Protein AF-0000000080692106 (afdb_homodimer)

Solvent-accessible surface area (backbone atoms only — not comparable to full-atom values): 15044 Å² total; per-residue (Å²): 116,50,54,37,35,4,36,9,9,28,53,45,50,51,36,52,74,68,71,48,54,59,68,66,39,14,71,96,45,55,39,69,55,46,53,40,31,36,66,42,76,48,60,50,29,49,50,55,48,34,53,41,16,49,46,71,72,35,50,43,51,30,47,49,22,33,6,50,8,10,34,67,67,32,25,25,48,59,43,48,50,49,17,49,51,50,29,47,74,70,68,42,28,83,37,63,47,53,60,41,35,63,69,56,62,67,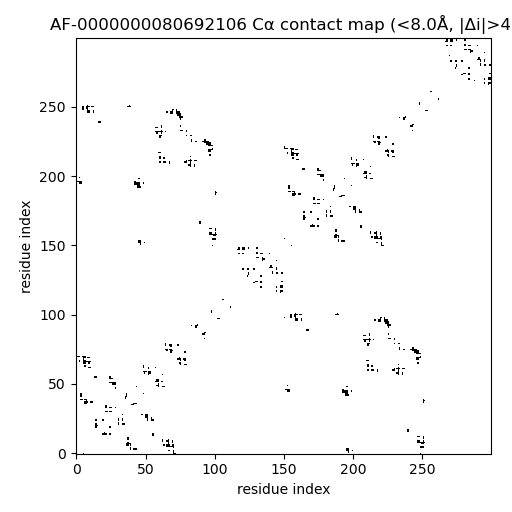51,53,67,65,53,38,50,45,47,50,49,32,52,52,48,46,53,43,43,72,73,66,50,51,64,68,53,49,15,63,74,72,69,45,59,52,69,62,43,57,72,42,64,114,115,50,55,37,35,3,35,9,10,29,52,47,52,50,36,52,75,69,69,47,53,60,68,65,39,14,71,95,44,54,39,70,54,45,54,39,31,36,67,43,76,49,60,49,30,50,50,56,48,34,52,44,16,48,47,71,72,36,50,43,49,30,49,48,23,33,7,49,8,10,35,66,68,32,26,26,47,61,42,50,50,49,16,50,50,50,31,47,73,70,68,43,27,84,38,62,46,52,60,39,36,64,70,56,62,67,51,53,68,64,52,40,50,45,49,49,48,31,52,51,47,47,53,44,43,72,74,67,51,51,64,68,54,50,15,63,74,72,70,45,58,52,68,60,45,58,72,41,63,116

Radius of gyration: 26.44 Å; Cα contacts (8 Å, |Δi|>4): 487; chains: 2; bounding box: 44×82×64 Å

pLDDT: mean 86.53, std 13.03, range [41.94, 98.62]

Secondary structure (DSSP, 8-state):
--HHHHHHHHHHHHHHHTT--HHHH-TTS-HHHHHHHHTTSSPPBHHHHHHHHHHTTS-HHHHHHHHHHHHHTS-HHHHHHHHHHHHHHTT-TTSPPPS-STTS----HHHHHHHHHHHHHHHHHHTT--HHHHHHHHT--HHHHHHT--/--HHHHHHHHHHHHHHHTT--HHHH-TTS-HHHHHHHHTTSSPPBHHHHHHHHHHTTS-HHHHHHHHHHHHHTS-HHHHHHHHHHHHHHTT-TTS---S-STTS----HHHHHHHHHHHHHHHHHHTT--HHHHHHHHT--HHHHHHT--

Nearest PDB structures (foldseek):
  6jq1-assembly1_A  TM=9.395E-01  e=2.604E-02  Deinococcus geothermalis DSM 11300
  2awi-assembly1_F  TM=5.698E-01  e=9.367E-02  Enterococcus faecalis
  2grm-assembly2_C-5  TM=4.615E-01  e=8.917E-02  Enterococcus faecalis
  2aw6-assembly1_A  TM=4.825E-01  e=1.198E-01  Enterococcus faecalis
  2axv-assembly1_D  TM=4.804E-01  e=1.086E-01  Enterococcus faecalis

InterPro domains:
  IPR001387 Cro/C1-type, helix-turn-helix domain [PF01381] (11-62)
  IPR001387 Cro/C1-type, helix-turn-helix domain [PS50943] (29-63)
  IPR001387 Cro/C1-type, helix-turn-helix domain [PS50943] (125-147)
  IPR001387 Cro/C1-type, helix-turn-helix domain [SM00530] (10-63)
  IPR001387 Cro/C1-type, helix-turn-helix domain [cd00093] (8-57)
  IPR010982 Lambda repressor-like, DNA-binding domain superfamily [G3DSA:1.10.260.40] (3-82)
  IPR010982 Lambda repressor-like, DNA-binding domain superfamily [SSF47413] (6-65)

Organism: NCBI:txid629263

Foldseek 3Di:
DDLLQLLLCLLVVLCVVLPHDLCQQCPVNDSVVNVCSNVSVDRDDLVVLQSSCVSSVHGSLQSSLSSVCSVVVHDSVVSVVVVCVVCVVVVCNPPDDDPDPCVVVPPPPVVVVLVVLLVQLVVVVVVPDDLVRSCVVVVHDSVSSVVSVD/DDLLQLLLCLLVVLCVVLPHDLCQQCPVNDSVVNVCSNVSVDHDDLVVLQSSCVSSVHGSLQSSLSSVCSVVVHDSVVSVVVVCVVCVVVVNNPPDDDPDPCVVVPPPPVVVVLVVLLVQLVVVVVVPDDLVRSCVVVVHDSVSSVVSVD

Structure (mmCIF, N/CA/C/O backbone):
data_AF-0000000080692106-model_v1
#
loop_
_entity.id
_entity.type
_entity.pdbx_description
1 polymer 'DNA-binding protein'
#
loop_
_atom_site.group_PDB
_atom_site.id
_atom_site.type_symbol
_atom_site.label_atom_id
_atom_site.label_alt_id
_atom_site.label_comp_id
_atom_site.label_asym_id
_atom_site.label_entity_id
_atom_site.label_seq_id
_atom_site.pdbx_PDB_ins_code
_atom_site.Cartn_x
_atom_site.Cartn_y
_atom_site.Cartn_z
_atom_site.occupancy
_atom_site.B_iso_or_equiv
_atom_site.auth_seq_id
_atom_site.auth_comp_id
_atom_site.auth_asym_id
_atom_site.auth_atom_id
_atom_site.pdbx_PDB_model_num
ATOM 1 N N . MET A 1 1 ? -12.703 1.979 10.234 1 66.94 1 MET A N 1
ATOM 2 C CA . MET A 1 1 ? -12.297 2.895 9.164 1 66.94 1 MET A CA 1
ATOM 3 C C . MET A 1 1 ? -11.758 2.127 7.969 1 66.94 1 MET A C 1
ATOM 5 O O . MET A 1 1 ? -11.398 0.952 8.086 1 66.94 1 MET A O 1
ATOM 9 N N . SER A 1 2 ? -11.844 2.859 6.797 1 75.5 2 SER A N 1
ATOM 10 C CA . SER A 1 2 ? -11.297 2.213 5.605 1 75.5 2 SER A CA 1
ATOM 11 C C . SER A 1 2 ? -9.805 2.477 5.461 1 75.5 2 SER A C 1
ATOM 13 O O . SER A 1 2 ? -9.273 3.4 6.082 1 75.5 2 SER A O 1
ATOM 15 N N . ILE A 1 3 ? -9.125 1.654 4.891 1 78.56 3 ILE A N 1
ATOM 16 C CA . ILE A 1 3 ? -7.695 1.838 4.688 1 78.56 3 ILE A CA 1
ATOM 17 C C . ILE A 1 3 ? -7.441 3.162 3.967 1 78.56 3 ILE A C 1
ATOM 19 O O . ILE A 1 3 ? -6.391 3.783 4.148 1 78.56 3 ILE A O 1
ATOM 23 N N . GLN A 1 4 ? -8.484 3.623 3.225 1 82.81 4 GLN A N 1
ATOM 24 C CA . GLN A 1 4 ? -8.383 4.918 2.561 1 82.81 4 GLN A CA 1
ATOM 25 C C . GLN A 1 4 ? -8.305 6.055 3.578 1 82.81 4 GLN A C 1
ATOM 27 O O . GLN A 1 4 ? -7.508 6.98 3.42 1 82.81 4 GLN A O 1
ATOM 32 N N . ASP A 1 5 ? -9.164 5.988 4.562 1 86.75 5 ASP A N 1
ATOM 33 C CA . ASP A 1 5 ? -9.133 6.98 5.633 1 86.75 5 ASP A CA 1
ATOM 34 C C . ASP A 1 5 ? -7.812 6.93 6.395 1 86.75 5 ASP A C 1
ATOM 36 O O . ASP A 1 5 ? -7.273 7.969 6.777 1 86.75 5 ASP A O 1
ATOM 40 N N . GLY A 1 6 ? -7.34 5.734 6.605 1 90.94 6 GLY A N 1
ATOM 41 C CA . GLY A 1 6 ? -6.059 5.57 7.277 1 90.94 6 GLY A CA 1
ATOM 42 C C . GLY A 1 6 ? -4.898 6.176 6.512 1 90.94 6 GLY A C 1
ATOM 43 O O . GLY A 1 6 ? -4.008 6.781 7.105 1 90.94 6 GLY A O 1
ATOM 44 N N . PHE A 1 7 ? -4.988 6.016 5.23 1 93.31 7 PHE A N 1
ATOM 45 C CA . PHE A 1 7 ? -3.934 6.594 4.406 1 93.31 7 PHE A CA 1
ATOM 46 C C . PHE A 1 7 ? -3.955 8.117 4.492 1 93.31 7 PHE A C 1
ATOM 48 O O . PHE A 1 7 ? -2.906 8.75 4.637 1 93.31 7 PHE A O 1
ATOM 55 N N . ALA A 1 8 ? -5.168 8.648 4.352 1 92.5 8 ALA A N 1
ATOM 56 C CA . ALA A 1 8 ? -5.32 10.094 4.43 1 92.5 8 ALA A CA 1
ATOM 57 C C . ALA A 1 8 ? -4.754 10.641 5.738 1 92.5 8 ALA A C 1
ATOM 59 O O . ALA A 1 8 ? -3.982 11.602 5.738 1 92.5 8 ALA A O 1
ATOM 60 N N . ALA A 1 9 ? -5.074 10.016 6.805 1 92.81 9 ALA A N 1
ATOM 61 C CA . ALA A 1 9 ? -4.637 10.43 8.133 1 92.81 9 ALA A CA 1
ATOM 62 C C . ALA A 1 9 ? -3.123 10.297 8.281 1 92.81 9 ALA A C 1
ATOM 64 O O . ALA A 1 9 ? -2.457 11.188 8.805 1 92.81 9 ALA A O 1
ATOM 65 N N . ALA A 1 10 ? -2.578 9.18 7.805 1 95.12 10 ALA A N 1
ATOM 66 C CA . ALA A 1 10 ? -1.144 8.922 7.898 1 95.12 10 ALA A CA 1
ATOM 67 C C . ALA A 1 10 ? -0.352 9.938 7.07 1 95.12 10 ALA A C 1
ATOM 69 O O . ALA A 1 10 ? 0.687 10.43 7.516 1 95.12 10 ALA A O 1
ATOM 70 N N . LEU A 1 11 ? -0.82 10.141 5.883 1 94.44 11 LEU A N 1
ATOM 71 C CA . LEU A 1 11 ? -0.161 11.102 5 1 94.44 11 LEU A CA 1
ATOM 72 C C . LEU A 1 11 ? -0.07 12.469 5.652 1 94.44 11 LEU A C 1
ATOM 74 O O . LEU A 1 11 ? 1.001 13.078 5.684 1 94.44 11 LEU A O 1
ATOM 78 N N . ARG A 1 12 ? -1.141 12.898 6.148 1 92.88 12 ARG A N 1
ATOM 79 C CA . ARG A 1 12 ? -1.175 14.195 6.82 1 92.88 12 ARG A CA 1
ATOM 80 C C . ARG A 1 12 ? -0.295 14.188 8.062 1 92.88 12 ARG A C 1
ATOM 82 O O . ARG A 1 12 ? 0.468 15.133 8.297 1 92.88 12 ARG A O 1
ATOM 89 N N . TRP A 1 13 ? -0.456 13.18 8.844 1 94.44 13 TRP A N 1
ATOM 90 C CA . TRP A 1 13 ? 0.288 13.023 10.094 1 94.44 13 TRP A CA 1
ATOM 91 C C . TRP A 1 13 ? 1.789 13.125 9.844 1 94.44 13 TRP A C 1
ATOM 93 O O . TRP A 1 13 ? 2.486 13.883 10.516 1 94.44 13 TRP A O 1
ATOM 103 N N . ILE A 1 14 ? 2.268 12.43 8.883 1 95.75 14 ILE A N 1
ATOM 104 C CA . ILE A 1 14 ? 3.695 12.383 8.594 1 95.75 14 ILE A CA 1
ATOM 105 C C . ILE A 1 14 ? 4.133 13.703 7.957 1 95.75 14 ILE A C 1
ATOM 107 O O . ILE A 1 14 ? 5.184 14.25 8.297 1 95.75 14 ILE A O 1
ATOM 111 N N . ARG A 1 15 ? 3.281 14.148 7.016 1 93.5 15 ARG A N 1
ATOM 112 C CA . ARG A 1 15 ? 3.605 15.414 6.375 1 93.5 15 ARG A CA 1
ATOM 113 C C . ARG A 1 15 ? 3.762 16.531 7.41 1 93.5 15 ARG A C 1
ATOM 115 O O . ARG A 1 15 ? 4.738 17.281 7.379 1 93.5 15 ARG A O 1
ATOM 122 N N . VAL A 1 16 ? 2.834 16.594 8.336 1 91.81 16 VAL A N 1
ATOM 123 C CA . VAL A 1 16 ? 2.828 17.625 9.359 1 91.81 16 VAL A CA 1
ATOM 124 C C . VAL A 1 16 ? 4.008 17.422 10.312 1 91.81 16 VAL A C 1
ATOM 126 O O . VAL A 1 16 ? 4.664 18.391 10.711 1 91.81 16 VAL A O 1
ATOM 129 N N . THR A 1 17 ? 4.273 16.203 10.727 1 93.31 17 THR A N 1
ATOM 130 C CA . THR A 1 17 ? 5.402 15.883 11.594 1 93.31 17 THR A CA 1
ATOM 131 C C . THR A 1 17 ? 6.715 16.359 10.977 1 93.31 17 THR A C 1
ATOM 133 O O . THR A 1 17 ? 7.605 16.828 11.695 1 93.31 17 THR A O 1
ATOM 136 N N . LYS A 1 18 ? 6.801 16.297 9.703 1 93.94 18 LYS A N 1
ATOM 137 C CA . LYS A 1 18 ? 8.016 16.703 9 1 93.94 18 LYS A CA 1
ATOM 138 C C . LYS A 1 18 ? 7.984 18.188 8.656 1 93.94 18 LYS A C 1
ATOM 140 O O . LYS A 1 18 ? 8.883 18.703 7.988 1 93.94 18 LYS A O 1
ATOM 145 N N . GLU A 1 19 ? 6.883 18.812 9.016 1 93.62 19 GLU A N 1
ATOM 146 C CA . GLU A 1 19 ? 6.707 20.25 8.812 1 93.62 19 GLU A CA 1
ATOM 147 C C . GLU A 1 19 ? 6.699 20.609 7.332 1 93.62 19 GLU A C 1
ATOM 149 O O . GLU A 1 19 ? 7.336 21.578 6.914 1 93.62 19 GLU A O 1
ATOM 154 N N . LEU A 1 20 ? 6.098 19.781 6.574 1 90.62 20 LEU A N 1
ATOM 155 C CA . LEU A 1 20 ? 5.961 20 5.141 1 90.62 20 LEU A CA 1
ATOM 156 C C . LEU A 1 20 ? 4.559 20.484 4.793 1 90.62 20 LEU A C 1
ATOM 158 O O . LEU A 1 20 ? 3.596 20.172 5.488 1 90.62 20 LEU A O 1
ATOM 162 N N . THR A 1 21 ? 4.496 21.266 3.695 1 87 21 THR A N 1
ATOM 163 C CA . THR A 1 21 ? 3.207 21.656 3.143 1 87 21 THR A CA 1
ATOM 164 C C . THR A 1 21 ? 2.732 20.656 2.1 1 87 21 THR A C 1
ATOM 166 O O . THR A 1 21 ? 3.479 19.75 1.72 1 87 21 THR A O 1
ATOM 169 N N . GLN A 1 22 ? 1.457 20.719 1.77 1 86.94 22 GLN A N 1
ATOM 170 C CA . GLN A 1 22 ? 0.935 19.859 0.719 1 86.94 22 GLN A CA 1
ATOM 171 C C . GLN A 1 22 ? 1.72 20.031 -0.579 1 86.94 22 GLN A C 1
ATOM 173 O O . GLN A 1 22 ? 1.937 19.062 -1.313 1 86.94 22 GLN A O 1
ATOM 178 N N . LYS A 1 23 ? 2.152 21.234 -0.865 1 85.06 23 LYS A N 1
ATOM 179 C CA . LYS A 1 23 ? 2.926 21.547 -2.062 1 85.06 23 LYS A CA 1
ATOM 180 C C . LYS A 1 23 ? 4.305 20.891 -2.016 1 85.06 23 LYS A C 1
ATOM 182 O O . LYS A 1 23 ? 4.84 20.484 -3.051 1 85.06 23 LYS A O 1
ATOM 187 N N . ASP A 1 24 ? 4.824 20.781 -0.829 1 87.5 24 ASP A N 1
ATOM 188 C CA . ASP A 1 24 ? 6.152 20.203 -0.653 1 87.5 24 ASP A CA 1
ATOM 189 C C . ASP A 1 24 ? 6.148 18.719 -0.961 1 87.5 24 ASP A C 1
ATOM 191 O O . ASP A 1 24 ? 7.191 18.141 -1.273 1 87.5 24 ASP A O 1
ATOM 195 N N . VAL A 1 25 ? 5.043 18.125 -0.812 1 87.5 25 VAL A N 1
ATOM 196 C CA . VAL A 1 25 ? 4.949 16.688 -0.978 1 87.5 25 VAL A CA 1
ATOM 197 C C . VAL A 1 25 ? 4.512 16.359 -2.402 1 87.5 25 VAL A C 1
ATOM 199 O O . VAL A 1 25 ? 4.609 15.203 -2.838 1 87.5 25 VAL A O 1
ATOM 202 N N . SER A 1 26 ? 4.105 17.188 -3.25 1 74.5 26 SER A N 1
ATOM 203 C CA . SER A 1 26 ? 3.479 17 -4.555 1 74.5 26 SER A CA 1
ATOM 204 C C . SER A 1 26 ? 4.5 16.578 -5.605 1 74.5 26 SER A C 1
ATOM 206 O O . SER A 1 26 ? 4.133 16.156 -6.707 1 74.5 26 SER A O 1
ATOM 208 N N . GLY A 1 27 ? 5.566 16.297 -5.207 1 68.62 27 GLY A N 1
ATOM 209 C CA . GLY A 1 27 ? 6.535 15.852 -6.203 1 68.62 27 GLY A CA 1
ATOM 210 C C . GLY A 1 27 ? 5.898 15.492 -7.531 1 68.62 27 GLY A C 1
ATOM 211 O O . GLY A 1 27 ? 5.312 16.344 -8.195 1 68.62 27 GLY A O 1
ATOM 212 N N . THR A 1 28 ? 5.684 14.219 -7.77 1 69.44 28 THR A N 1
ATOM 213 C CA . THR A 1 28 ? 5.105 13.695 -9 1 69.44 28 THR A CA 1
ATOM 214 C C . THR A 1 28 ? 3.582 13.75 -8.953 1 69.44 28 THR A C 1
ATOM 216 O O . THR A 1 28 ? 2.916 13.555 -9.969 1 69.44 28 THR A O 1
ATOM 219 N N . VAL A 1 29 ? 3.045 14.031 -7.832 1 77.5 29 VAL A N 1
ATOM 220 C CA . VAL A 1 29 ? 1.601 14.133 -7.652 1 77.5 29 VAL A CA 1
ATOM 221 C C . VAL A 1 29 ? 1.204 15.602 -7.5 1 77.5 29 VAL A C 1
ATOM 223 O O . VAL A 1 29 ? 1.898 16.375 -6.832 1 77.5 29 VAL A O 1
ATOM 226 N N . ALA A 1 30 ? 0.249 16 -8.258 1 78.94 30 ALA A N 1
ATOM 227 C CA . ALA A 1 30 ? -0.21 17.391 -8.156 1 78.94 30 ALA A CA 1
ATOM 228 C C . ALA A 1 30 ? -0.638 17.719 -6.734 1 78.94 30 ALA A C 1
ATOM 230 O O . ALA A 1 30 ? -1.221 16.891 -6.039 1 78.94 30 ALA A O 1
ATOM 231 N N . ALA A 1 31 ? -0.376 18.984 -6.336 1 78 31 ALA A N 1
ATOM 232 C CA . ALA A 1 31 ? -0.735 19.453 -5 1 78 31 ALA A CA 1
ATOM 233 C C . ALA A 1 31 ? -2.232 19.297 -4.75 1 78 31 ALA A C 1
ATOM 235 O O . ALA A 1 31 ? -2.654 18.969 -3.641 1 78 31 ALA A O 1
ATOM 236 N N . SER A 1 32 ? -2.969 19.547 -5.719 1 80.88 32 SER A N 1
ATOM 237 C CA . SER A 1 32 ? -4.418 19.406 -5.598 1 80.88 32 SER A CA 1
ATOM 238 C C . SER A 1 32 ? -4.812 17.969 -5.312 1 80.88 32 SER A C 1
ATOM 240 O O . SER A 1 32 ? -5.762 17.703 -4.566 1 80.88 32 SER A O 1
ATOM 242 N N . HIS A 1 33 ? -4.105 17.062 -5.84 1 86.12 33 HIS A N 1
ATOM 243 C CA . HIS A 1 33 ? -4.375 15.641 -5.598 1 86.12 33 HIS A CA 1
ATOM 244 C C . HIS A 1 33 ? -3.998 15.25 -4.176 1 86.12 33 HIS A C 1
ATOM 246 O O . HIS A 1 33 ? -4.691 14.445 -3.545 1 86.12 33 HIS A O 1
ATOM 252 N N . VAL A 1 34 ? -2.93 15.883 -3.666 1 89.12 34 VAL A N 1
ATOM 253 C CA . VAL A 1 34 ? -2.502 15.602 -2.301 1 89.12 34 VAL A CA 1
ATOM 254 C C . VAL A 1 34 ? -3.592 16.031 -1.319 1 89.12 34 VAL A C 1
ATOM 256 O O . VAL A 1 34 ? -3.924 15.289 -0.391 1 89.12 34 VAL A O 1
ATOM 259 N N . SER A 1 35 ? -4.121 17.188 -1.583 1 85.62 35 SER A N 1
ATOM 260 C CA . SER A 1 35 ? -5.203 17.688 -0.739 1 85.62 35 SER A CA 1
ATOM 261 C C . SER A 1 35 ? -6.402 16.734 -0.755 1 85.62 35 SER A C 1
ATOM 263 O O . SER A 1 35 ? -7 16.469 0.288 1 85.62 35 SER A O 1
ATOM 265 N N . GLN A 1 36 ? -6.762 16.219 -1.89 1 86.75 36 GLN A N 1
ATOM 266 C CA . GLN A 1 36 ? -7.879 15.289 -2.021 1 86.75 36 GLN A CA 1
ATOM 267 C C . GLN A 1 36 ? -7.59 13.977 -1.305 1 86.75 36 GLN A C 1
ATOM 269 O O . GLN A 1 36 ? -8.484 13.383 -0.694 1 86.75 36 GLN A O 1
ATOM 274 N N . LEU A 1 37 ? -6.387 13.578 -1.362 1 89.75 37 LEU A N 1
ATOM 275 C CA . LEU A 1 37 ? -5.973 12.344 -0.704 1 89.75 37 LEU A CA 1
ATOM 276 C C . LEU A 1 37 ? -6.031 12.492 0.812 1 89.75 37 LEU A C 1
ATOM 278 O O . LEU A 1 37 ? -6.539 11.609 1.508 1 89.75 37 LEU A O 1
ATOM 282 N N . GLU A 1 38 ? -5.57 13.641 1.264 1 90.06 38 GLU A N 1
ATOM 283 C CA . GLU A 1 38 ? -5.535 13.867 2.705 1 90.06 38 GLU A CA 1
ATOM 284 C C . GLU A 1 38 ? -6.941 14.047 3.27 1 90.06 38 GLU A C 1
ATOM 286 O O . GLU A 1 38 ? -7.152 13.914 4.477 1 90.06 38 GLU A O 1
ATOM 291 N N . ALA A 1 39 ? -7.895 14.336 2.355 1 84.31 39 ALA A N 1
ATOM 292 C CA . ALA A 1 39 ? -9.289 14.477 2.754 1 84.31 39 ALA A CA 1
ATOM 293 C C . ALA A 1 39 ? -10.023 13.141 2.68 1 84.31 39 ALA A C 1
ATOM 295 O O . ALA A 1 39 ? -11.195 13.039 3.062 1 84.31 39 ALA A O 1
ATOM 296 N N . GLY A 1 40 ? -9.367 12.164 2.219 1 83.81 40 GLY A N 1
ATOM 297 C CA . GLY A 1 40 ? -9.961 10.844 2.133 1 83.81 40 GLY A CA 1
ATOM 298 C C . GLY A 1 40 ? -10.977 10.719 1.015 1 83.81 40 GLY A C 1
ATOM 299 O O . GLY A 1 40 ? -11.828 9.828 1.038 1 83.81 40 GLY A O 1
ATOM 300 N N . LYS A 1 41 ? -10.961 11.516 0.032 1 80.06 41 LYS A N 1
ATOM 301 C CA . LYS A 1 41 ? -11.945 11.539 -1.05 1 80.06 41 LYS A CA 1
ATOM 302 C C . LYS A 1 41 ? -11.633 10.469 -2.092 1 80.06 41 LYS A C 1
ATOM 304 O O . LYS A 1 41 ? -12.539 9.969 -2.76 1 80.06 41 LYS A O 1
ATOM 309 N N . THR A 1 42 ? -10.398 10.109 -2.275 1 82.38 42 THR A N 1
ATOM 310 C CA . THR A 1 42 ? -9.969 9.094 -3.225 1 82.38 42 THR A CA 1
ATOM 311 C C . THR A 1 42 ? -8.922 8.172 -2.594 1 82.38 42 THR A C 1
ATOM 313 O O . THR A 1 42 ? -8.234 8.562 -1.649 1 82.38 42 THR A O 1
ATOM 316 N N . SER A 1 43 ? -8.969 6.969 -3.078 1 87.94 43 SER A N 1
ATOM 317 C CA . SER A 1 43 ? -7.914 6.051 -2.664 1 87.94 43 SER A CA 1
ATOM 318 C C . SER A 1 43 ? -6.754 6.066 -3.65 1 87.94 43 SER A C 1
ATOM 320 O O . SER A 1 43 ? -6.953 5.906 -4.855 1 87.94 43 SER A O 1
ATOM 322 N N . PRO A 1 44 ? -5.633 6.348 -3.086 1 91.88 44 PRO A N 1
ATOM 323 C CA . PRO A 1 44 ? -4.496 6.328 -4.004 1 91.88 44 PRO A CA 1
ATOM 324 C C . PRO A 1 44 ? -4.172 4.926 -4.516 1 91.88 44 PRO A C 1
ATOM 326 O O . PRO A 1 44 ? -4.488 3.936 -3.855 1 91.88 44 PRO A O 1
ATOM 329 N N . THR A 1 45 ? -3.617 4.926 -5.703 1 92.06 45 THR A N 1
ATOM 330 C CA . THR A 1 45 ? -3.021 3.676 -6.16 1 92.06 45 THR A CA 1
ATOM 331 C C . THR A 1 45 ? -1.745 3.367 -5.383 1 92.06 45 THR A C 1
ATOM 333 O O . THR A 1 45 ? -1.179 4.25 -4.734 1 92.06 45 THR A O 1
ATOM 336 N N . VAL A 1 46 ? -1.328 2.166 -5.465 1 91.81 46 VAL A N 1
ATOM 337 C CA . VAL A 1 46 ? -0.075 1.762 -4.832 1 91.81 46 VAL A CA 1
ATOM 338 C C . VAL A 1 46 ? 1.082 2.568 -5.418 1 91.81 46 VAL A C 1
ATOM 340 O O . VAL A 1 46 ? 2.02 2.926 -4.703 1 91.81 46 VAL A O 1
ATOM 343 N N . LYS A 1 47 ? 0.984 2.869 -6.66 1 89.88 47 LYS A N 1
ATOM 344 C CA . LYS A 1 47 ? 2.018 3.674 -7.305 1 89.88 47 LYS A CA 1
ATOM 345 C C . LYS A 1 47 ? 2.061 5.082 -6.723 1 89.88 47 LYS A C 1
ATOM 347 O O . LYS A 1 47 ? 3.131 5.578 -6.355 1 89.88 47 LYS A O 1
ATOM 352 N N . VAL A 1 48 ? 0.963 5.73 -6.629 1 90.56 48 VAL A N 1
ATOM 353 C CA . VAL A 1 48 ? 0.876 7.09 -6.105 1 90.56 48 VAL A CA 1
ATOM 354 C C . VAL A 1 48 ? 1.324 7.113 -4.645 1 90.56 48 VAL A C 1
ATOM 356 O O . VAL A 1 48 ? 2.051 8.016 -4.227 1 90.56 48 VAL A O 1
ATOM 359 N N . ALA A 1 49 ? 0.868 6.133 -3.906 1 92.19 49 ALA A N 1
ATOM 360 C CA . ALA A 1 49 ? 1.272 6.035 -2.506 1 92.19 49 ALA A CA 1
ATOM 361 C C . ALA A 1 49 ? 2.789 5.914 -2.381 1 92.19 49 ALA A C 1
ATOM 363 O O . ALA A 1 49 ? 3.395 6.52 -1.492 1 92.19 49 ALA A O 1
ATOM 364 N N . GLY A 1 50 ? 3.357 5.109 -3.275 1 90.75 50 GLY A N 1
ATOM 365 C CA . GLY A 1 50 ? 4.805 4.984 -3.293 1 90.75 50 GLY A CA 1
ATOM 366 C C . GLY A 1 50 ? 5.512 6.293 -3.602 1 90.75 50 GLY A C 1
ATOM 367 O O . GLY A 1 50 ? 6.492 6.645 -2.943 1 90.75 50 GLY A O 1
ATOM 368 N N . ASP A 1 51 ? 5.008 6.957 -4.551 1 90.19 51 ASP A N 1
ATOM 369 C CA . ASP A 1 51 ? 5.594 8.234 -4.934 1 90.19 51 ASP A CA 1
ATOM 370 C C . ASP A 1 51 ? 5.52 9.242 -3.783 1 90.19 51 ASP A C 1
ATOM 372 O O . ASP A 1 51 ? 6.469 9.992 -3.545 1 90.19 51 ASP A O 1
ATOM 376 N N . LEU A 1 52 ? 4.406 9.258 -3.16 1 92.69 52 LEU A N 1
ATOM 377 C CA . LEU A 1 52 ? 4.215 10.172 -2.043 1 92.69 52 LEU A CA 1
ATOM 378 C C . LEU A 1 52 ? 5.152 9.828 -0.89 1 92.69 52 LEU A C 1
ATOM 380 O O . LEU A 1 52 ? 5.676 10.727 -0.224 1 92.69 52 LEU A O 1
ATOM 384 N N . ALA A 1 53 ? 5.34 8.555 -0.631 1 94.06 53 ALA A N 1
ATOM 385 C CA . ALA A 1 53 ? 6.277 8.125 0.405 1 94.06 53 ALA A CA 1
ATOM 386 C C . ALA A 1 53 ? 7.684 8.648 0.119 1 94.06 53 ALA A C 1
ATOM 388 O O . ALA A 1 53 ? 8.344 9.195 1.008 1 94.06 53 ALA A O 1
ATOM 389 N N . LEU A 1 54 ? 8.055 8.508 -1.119 1 90.5 54 LEU A N 1
ATOM 390 C CA . LEU A 1 54 ? 9.383 8.961 -1.508 1 90.5 54 LEU A CA 1
ATOM 391 C C . LEU A 1 54 ? 9.508 10.469 -1.366 1 90.5 54 LEU A C 1
ATOM 393 O O . LEU A 1 54 ? 10.555 10.977 -0.947 1 90.5 54 LEU A O 1
ATOM 397 N N . ALA A 1 55 ? 8.445 11.125 -1.723 1 91.19 55 ALA A N 1
ATOM 398 C CA . ALA A 1 55 ? 8.43 12.578 -1.579 1 91.19 55 ALA A CA 1
ATOM 399 C C . ALA A 1 55 ? 8.586 12.984 -0.117 1 91.19 55 ALA A C 1
ATOM 401 O O . ALA A 1 55 ? 9.156 14.039 0.183 1 91.19 55 ALA A O 1
ATOM 402 N N . LEU A 1 56 ? 8.125 12.18 0.776 1 94.75 56 LEU A N 1
ATOM 403 C CA . LEU A 1 56 ? 8.211 12.43 2.211 1 94.75 56 LEU A CA 1
ATOM 404 C C . LEU A 1 56 ? 9.539 11.945 2.77 1 94.75 56 LEU A C 1
ATOM 406 O O . LEU A 1 56 ? 9.82 12.117 3.959 1 94.75 56 LEU A O 1
ATOM 410 N N . GLY A 1 57 ? 10.32 11.297 1.926 1 93.81 57 GLY A N 1
ATOM 411 C CA . GLY A 1 57 ? 11.602 10.766 2.367 1 93.81 57 GLY A CA 1
ATOM 412 C C . GLY A 1 57 ? 11.469 9.453 3.123 1 93.81 57 GLY A C 1
ATOM 413 O O . GLY A 1 57 ? 12.32 9.133 3.961 1 93.81 57 GLY A O 1
ATOM 414 N N . LEU A 1 58 ? 10.469 8.758 2.893 1 96.12 58 LEU A N 1
ATOM 415 C CA . LEU A 1 58 ? 10.203 7.473 3.527 1 96.12 58 LEU A CA 1
ATOM 416 C C . LEU A 1 58 ? 10.18 6.352 2.494 1 96.12 58 LEU A C 1
ATOM 418 O O . LEU A 1 58 ? 9.992 6.602 1.302 1 96.12 58 LEU A O 1
ATOM 422 N N . SER A 1 59 ? 10.461 5.137 3.004 1 95.44 59 SER A N 1
ATOM 423 C CA . SER A 1 59 ? 10.156 3.977 2.176 1 95.44 59 SER A CA 1
ATOM 424 C C . SER A 1 59 ? 8.648 3.801 2 1 95.44 59 SER A C 1
ATOM 426 O O . SER A 1 59 ? 7.871 4.16 2.887 1 95.44 59 SER A O 1
ATOM 428 N N . PRO A 1 60 ? 8.188 3.305 0.865 1 93.56 60 PRO A N 1
ATOM 429 C CA . PRO A 1 60 ? 6.754 3.051 0.673 1 93.56 60 PRO A CA 1
ATOM 430 C C . PRO A 1 60 ? 6.148 2.209 1.795 1 93.56 60 PRO A C 1
ATOM 432 O O . PRO A 1 60 ? 5.031 2.48 2.24 1 93.56 60 PRO A O 1
ATOM 435 N N . SER A 1 61 ? 6.895 1.254 2.289 1 96.19 61 SER A N 1
ATOM 436 C CA . SER A 1 61 ? 6.387 0.369 3.332 1 96.19 61 SER A CA 1
ATOM 437 C C . SER A 1 61 ? 6.172 1.122 4.641 1 96.19 61 SER A C 1
ATOM 439 O O . SER A 1 61 ? 5.27 0.792 5.414 1 96.19 61 SER A O 1
ATOM 441 N N . ALA A 1 62 ? 6.961 2.174 4.867 1 97.44 62 ALA A N 1
ATOM 442 C CA . ALA A 1 62 ? 6.793 2.967 6.082 1 97.44 62 ALA A CA 1
ATOM 443 C C . ALA A 1 62 ? 5.473 3.734 6.055 1 97.44 62 ALA A C 1
ATOM 445 O O . ALA A 1 62 ? 4.711 3.701 7.023 1 97.44 62 ALA A O 1
ATOM 446 N N . LEU A 1 63 ? 5.203 4.418 4.906 1 96.06 63 LEU A N 1
ATOM 447 C CA . LEU A 1 63 ? 3.965 5.184 4.797 1 96.06 63 LEU A CA 1
ATOM 448 C C . LEU A 1 63 ? 2.75 4.262 4.844 1 96.06 63 LEU A C 1
ATOM 450 O O . LEU A 1 63 ? 1.755 4.57 5.5 1 96.06 63 LEU A O 1
ATOM 454 N N . LEU A 1 64 ? 2.803 3.158 4.195 1 94.62 64 LEU A N 1
ATOM 455 C CA . LEU A 1 64 ? 1.68 2.23 4.137 1 94.62 64 LEU A CA 1
ATOM 456 C C . LEU A 1 64 ? 1.454 1.566 5.492 1 94.62 64 LEU A C 1
ATOM 458 O O . LEU A 1 64 ? 0.315 1.274 5.863 1 94.62 64 LEU A O 1
ATOM 462 N N . ALA A 1 65 ? 2.543 1.294 6.211 1 96.25 65 ALA A N 1
ATOM 463 C CA . ALA A 1 65 ? 2.402 0.771 7.566 1 96.25 65 ALA A CA 1
ATOM 464 C C . ALA A 1 65 ? 1.709 1.781 8.477 1 96.25 65 ALA A C 1
ATOM 466 O O . ALA A 1 65 ? 0.876 1.41 9.305 1 96.25 65 ALA A O 1
ATOM 467 N N . ALA A 1 66 ? 2.131 3.039 8.352 1 96.5 66 ALA A N 1
ATOM 468 C CA . ALA A 1 66 ? 1.473 4.094 9.117 1 96.5 66 ALA A CA 1
ATOM 469 C C . ALA A 1 66 ? -0.016 4.164 8.789 1 96.5 66 ALA A C 1
ATOM 471 O O . ALA A 1 66 ? -0.846 4.375 9.68 1 96.5 66 ALA A O 1
ATOM 472 N N . ALA A 1 67 ? -0.324 4.008 7.473 1 94.44 67 ALA A N 1
ATOM 473 C CA . ALA A 1 67 ? -1.718 4.023 7.039 1 94.44 67 ALA A CA 1
ATOM 474 C C . ALA A 1 67 ? -2.5 2.871 7.66 1 94.44 67 ALA A C 1
ATOM 476 O O . ALA A 1 67 ? -3.607 3.066 8.172 1 94.44 67 ALA A O 1
ATOM 477 N N . ALA A 1 68 ? -1.918 1.681 7.625 1 93.75 68 ALA A N 1
ATOM 478 C CA . ALA A 1 68 ? -2.562 0.511 8.219 1 93.75 68 ALA A CA 1
ATOM 479 C C . ALA A 1 68 ? -2.713 0.673 9.727 1 93.75 68 ALA A C 1
ATOM 481 O O . ALA A 1 68 ? -3.719 0.252 10.305 1 93.75 68 ALA A O 1
ATOM 482 N N . ALA A 1 69 ? -1.713 1.257 10.336 1 95.5 69 ALA A N 1
ATOM 483 C CA . ALA A 1 69 ? -1.748 1.493 11.773 1 95.5 69 ALA A CA 1
ATOM 484 C C . ALA A 1 69 ? -2.916 2.398 12.156 1 95.5 69 ALA A C 1
ATOM 486 O O . ALA A 1 69 ? -3.607 2.15 13.148 1 95.5 69 ALA A O 1
ATOM 487 N N . SER A 1 70 ? -3.041 3.428 11.344 1 93.25 70 SER A N 1
ATOM 488 C CA . SER A 1 70 ? -4.16 4.332 11.586 1 93.25 70 SER A CA 1
ATOM 489 C C . SER A 1 70 ? -5.496 3.613 11.445 1 93.25 70 SER A C 1
ATOM 491 O O . SER A 1 70 ? -6.391 3.787 12.273 1 93.25 70 SER A O 1
ATOM 493 N N . ASP A 1 71 ? -5.609 2.795 10.461 1 89.19 71 ASP A N 1
ATOM 494 C CA . ASP A 1 71 ? -6.836 2.053 10.195 1 89.19 71 ASP A CA 1
ATOM 495 C C . ASP A 1 71 ? -7.152 1.087 11.336 1 89.19 71 ASP A C 1
ATOM 497 O O . ASP A 1 71 ? -8.312 0.921 11.711 1 89.19 71 ASP A O 1
ATOM 501 N N . LEU A 1 72 ? -6.113 0.5 11.898 1 90.69 72 LEU A N 1
ATOM 502 C CA . LEU A 1 72 ? -6.285 -0.557 12.891 1 90.69 72 LEU A CA 1
ATOM 503 C C . LEU A 1 72 ? -6.258 0.015 14.305 1 90.69 72 LEU A C 1
ATOM 505 O O . LEU A 1 72 ? -6.551 -0.693 15.266 1 90.69 72 LEU A O 1
ATOM 509 N N . GLY A 1 73 ? -5.973 1.277 14.375 1 92.44 73 GLY A N 1
ATOM 510 C CA . GLY A 1 73 ? -5.805 1.832 15.703 1 92.44 73 GLY A CA 1
ATOM 511 C C . GLY A 1 73 ? -4.656 1.204 16.469 1 92.44 73 GLY A C 1
ATOM 512 O O . GLY A 1 73 ? -4.773 0.934 17.672 1 92.44 73 GLY A O 1
ATOM 513 N N . ALA A 1 74 ? -3.598 0.876 15.844 1 95.88 74 ALA A N 1
ATOM 514 C CA . ALA A 1 74 ? -2.404 0.244 16.406 1 95.88 74 ALA A CA 1
ATOM 515 C C . ALA A 1 74 ? -1.153 1.059 16.078 1 95.88 74 ALA A C 1
ATOM 517 O O . ALA A 1 74 ? -1.222 2.059 15.367 1 95.88 74 ALA A O 1
ATOM 518 N N . THR A 1 75 ? -0.045 0.668 16.703 1 97.94 75 THR A N 1
ATOM 519 C CA . THR A 1 75 ? 1.208 1.342 16.375 1 97.94 75 THR A CA 1
ATOM 520 C C . THR A 1 75 ? 1.798 0.796 15.086 1 97.94 75 THR A C 1
ATOM 522 O O . THR A 1 75 ? 1.582 -0.368 14.742 1 97.94 75 THR A O 1
ATOM 525 N N . PRO A 1 76 ? 2.533 1.707 14.391 1 98.38 76 PRO A N 1
ATOM 526 C CA . PRO A 1 76 ? 3.23 1.188 13.211 1 98.38 76 PRO A CA 1
ATOM 527 C C . PRO A 1 76 ? 4.141 0.007 13.539 1 98.38 76 PRO A C 1
ATOM 529 O O . PRO A 1 76 ? 4.266 -0.923 12.734 1 98.38 76 PRO A O 1
ATOM 532 N N . ARG A 1 77 ? 4.723 -0.021 14.703 1 98.62 77 ARG A N 1
ATOM 533 C CA . ARG A 1 77 ? 5.547 -1.158 15.109 1 98.62 77 ARG A CA 1
ATOM 534 C C . ARG A 1 77 ? 4.734 -2.449 15.102 1 98.62 77 ARG A C 1
ATOM 536 O O . ARG A 1 77 ? 5.18 -3.469 14.57 1 98.62 77 ARG A O 1
ATOM 543 N N . ALA A 1 78 ? 3.623 -2.412 15.75 1 98.44 78 ALA A N 1
ATOM 544 C CA . ALA A 1 78 ? 2.779 -3.6 15.828 1 98.44 78 ALA A CA 1
ATOM 545 C C . ALA A 1 78 ? 2.402 -4.102 14.43 1 98.44 78 ALA A C 1
ATOM 547 O O . ALA A 1 78 ? 2.406 -5.305 14.18 1 98.44 78 ALA A O 1
ATOM 548 N N . VAL A 1 79 ? 2.082 -3.189 13.562 1 97.88 79 VAL A N 1
ATOM 549 C CA . VAL A 1 79 ? 1.665 -3.52 12.203 1 97.88 79 VAL A CA 1
ATOM 550 C C . VAL A 1 79 ? 2.826 -4.156 11.445 1 97.88 79 VAL A C 1
ATOM 552 O O . VAL A 1 79 ? 2.645 -5.152 10.742 1 97.88 79 VAL A O 1
ATOM 555 N N . LEU A 1 80 ? 4.008 -3.621 11.539 1 98.62 80 LEU A N 1
ATOM 556 C CA . LEU A 1 80 ? 5.18 -4.129 10.836 1 98.62 80 LEU A CA 1
ATOM 557 C C . LEU A 1 80 ? 5.609 -5.477 11.398 1 98.62 80 LEU A C 1
ATOM 559 O O . LEU A 1 80 ? 6.043 -6.359 10.648 1 98.62 80 LEU A O 1
ATOM 563 N N . MET A 1 81 ? 5.469 -5.621 12.688 1 98.62 81 MET A N 1
ATOM 564 C CA . MET A 1 81 ? 5.789 -6.906 13.297 1 98.62 81 MET A CA 1
ATOM 565 C C . MET A 1 81 ? 4.812 -7.984 12.844 1 98.62 81 MET A C 1
ATOM 567 O O . MET A 1 81 ? 5.199 -9.133 12.641 1 98.62 81 MET A O 1
ATOM 571 N N . GLN A 1 82 ? 3.574 -7.629 12.727 1 98.06 82 GLN A N 1
ATOM 572 C CA . GLN A 1 82 ? 2.605 -8.586 12.203 1 98.06 82 GLN A CA 1
ATOM 573 C C . GLN A 1 82 ? 2.961 -9 10.781 1 98.06 82 GLN A C 1
ATOM 575 O O . GLN A 1 82 ? 2.814 -10.172 10.414 1 98.06 82 GLN A O 1
ATOM 580 N N . ALA A 1 83 ? 3.346 -8.016 9.969 1 98.38 83 ALA 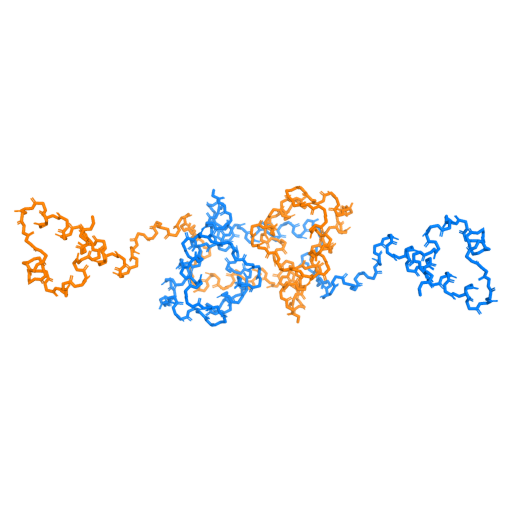A N 1
ATOM 581 C CA . ALA A 1 83 ? 3.76 -8.32 8.602 1 98.38 83 ALA A CA 1
ATOM 582 C C . ALA A 1 83 ? 4.941 -9.281 8.586 1 98.38 83 ALA A C 1
ATOM 584 O O . ALA A 1 83 ? 4.98 -10.219 7.785 1 98.38 83 ALA A O 1
ATOM 585 N N . ILE A 1 84 ? 5.902 -9.07 9.492 1 98.44 84 ILE A N 1
ATOM 586 C CA . ILE A 1 84 ? 7.062 -9.945 9.609 1 98.44 84 ILE A CA 1
ATOM 587 C C . ILE A 1 84 ? 6.605 -11.352 9.977 1 98.44 84 ILE A C 1
ATOM 589 O O . ILE A 1 84 ? 7.012 -12.336 9.352 1 98.44 84 ILE A O 1
ATOM 593 N N . ASP A 1 85 ? 5.707 -11.414 10.922 1 98.5 85 ASP A N 1
ATOM 594 C CA . ASP A 1 85 ? 5.191 -12.711 11.359 1 98.5 85 ASP A CA 1
ATOM 595 C C . ASP A 1 85 ? 4.469 -13.422 10.219 1 98.5 85 ASP A C 1
ATOM 597 O O . ASP A 1 85 ? 4.648 -14.625 10.023 1 98.5 85 ASP A O 1
ATOM 601 N N . ASP A 1 86 ? 3.648 -12.703 9.531 1 98.19 86 ASP A N 1
ATOM 602 C CA . ASP A 1 86 ? 2.895 -13.273 8.414 1 98.19 86 ASP A CA 1
ATOM 603 C C . ASP A 1 86 ? 3.828 -13.883 7.375 1 98.19 86 ASP A C 1
ATOM 605 O O . ASP A 1 86 ? 3.627 -15.023 6.949 1 98.19 86 ASP A O 1
ATOM 609 N N . LEU A 1 87 ? 4.84 -13.164 6.996 1 98.31 87 LEU A N 1
ATOM 610 C CA . LEU A 1 87 ? 5.719 -13.602 5.918 1 98.31 87 LEU A CA 1
ATOM 611 C C . LEU A 1 87 ? 6.668 -14.688 6.406 1 98.31 87 LEU A C 1
ATOM 613 O O . LEU A 1 87 ? 7.082 -15.555 5.625 1 98.31 87 LEU A O 1
ATOM 617 N N . GLU A 1 88 ? 7.008 -14.594 7.707 1 98.19 88 GLU A N 1
ATOM 618 C CA . GLU A 1 88 ? 7.789 -15.68 8.289 1 98.19 88 GLU A CA 1
ATOM 619 C C . GLU A 1 88 ? 7.02 -17 8.25 1 98.19 88 GLU A C 1
ATOM 621 O O . GLU A 1 88 ? 7.586 -18.047 7.926 1 98.19 88 GLU A O 1
ATOM 626 N N . ARG A 1 89 ? 5.797 -16.922 8.555 1 97.56 89 ARG A N 1
ATOM 627 C CA . ARG A 1 89 ? 4.949 -18.109 8.562 1 97.56 89 ARG A CA 1
ATOM 628 C C . ARG A 1 89 ? 4.863 -18.734 7.172 1 97.56 89 ARG A C 1
ATOM 630 O O . ARG A 1 89 ? 4.777 -19.953 7.039 1 97.56 89 ARG A O 1
ATOM 637 N N . LEU A 1 90 ? 4.934 -17.938 6.168 1 96.94 90 LEU A N 1
ATOM 638 C CA . LEU A 1 90 ? 4.855 -18.422 4.797 1 96.94 90 LEU A CA 1
ATOM 639 C C . LEU A 1 90 ? 6.23 -18.844 4.289 1 96.94 90 LEU A C 1
ATOM 641 O O . LEU A 1 90 ? 6.352 -19.375 3.184 1 96.94 90 LEU A O 1
ATOM 645 N N . GLY A 1 91 ? 7.266 -18.531 5.098 1 97.25 91 GLY A N 1
ATOM 646 C CA . GLY A 1 91 ? 8.625 -18.844 4.68 1 97.25 91 GLY A CA 1
ATOM 647 C C . GLY A 1 91 ? 9.148 -17.906 3.609 1 97.25 91 GLY A C 1
ATOM 648 O O . GLY A 1 91 ? 10.055 -18.266 2.852 1 97.25 91 GLY A O 1
ATOM 649 N N . LEU A 1 92 ? 8.609 -16.719 3.537 1 97.56 92 LEU A N 1
ATOM 650 C CA . LEU A 1 92 ? 8.922 -15.828 2.43 1 97.56 92 LEU A CA 1
ATOM 651 C C . LEU A 1 92 ? 9.719 -14.625 2.914 1 97.56 92 LEU A C 1
ATOM 653 O O . LEU A 1 92 ? 10.25 -13.852 2.105 1 97.56 92 LEU A O 1
ATOM 657 N N . ILE A 1 93 ? 9.945 -14.508 4.211 1 98.25 93 ILE A N 1
ATOM 658 C CA . ILE A 1 93 ? 10.43 -13.273 4.812 1 98.25 93 ILE A CA 1
ATOM 659 C C . ILE A 1 93 ? 11.875 -13.016 4.383 1 98.25 93 ILE A C 1
ATOM 661 O O . ILE A 1 93 ? 12.289 -11.859 4.262 1 98.25 93 ILE A O 1
ATOM 665 N N . ASP A 1 94 ? 12.625 -14.055 4.074 1 98.25 94 ASP A N 1
ATOM 666 C CA . ASP A 1 94 ? 14.039 -13.906 3.752 1 98.25 94 ASP A CA 1
ATOM 667 C C . ASP A 1 94 ? 14.312 -14.258 2.291 1 98.25 94 ASP A C 1
ATOM 669 O O . ASP A 1 94 ? 15.453 -14.508 1.91 1 98.25 94 ASP A O 1
ATOM 673 N N . MET A 1 95 ? 13.242 -14.312 1.514 1 97.06 95 MET A N 1
ATOM 674 C CA . MET A 1 95 ? 13.359 -14.594 0.087 1 97.06 95 MET A CA 1
ATOM 675 C C . MET A 1 95 ? 13.141 -13.336 -0.742 1 97.06 95 MET A C 1
ATOM 677 O O . MET A 1 95 ? 12.242 -12.539 -0.442 1 97.06 95 MET A O 1
ATOM 681 N N . VAL A 1 96 ? 13.984 -13.211 -1.74 1 95.12 96 VAL A N 1
ATOM 682 C CA . VAL A 1 96 ? 13.734 -12.125 -2.682 1 95.12 96 VAL A CA 1
ATOM 683 C C . VAL A 1 96 ? 12.625 -12.531 -3.656 1 95.12 96 VAL A C 1
ATOM 685 O O . VAL A 1 96 ? 12.758 -13.523 -4.375 1 95.12 96 VAL A O 1
ATOM 688 N N . PRO A 1 97 ? 11.477 -11.766 -3.586 1 94.12 97 PRO A N 1
ATOM 689 C CA . PRO A 1 97 ? 10.406 -12.117 -4.516 1 94.12 97 PRO A CA 1
ATOM 690 C C . PRO A 1 97 ? 10.812 -11.945 -5.98 1 94.12 97 PRO A C 1
ATOM 692 O O . PRO A 1 97 ? 11.742 -11.203 -6.281 1 94.12 97 PRO A O 1
ATOM 695 N N . PRO A 1 98 ? 10.125 -12.641 -6.801 1 89.69 98 PRO A N 1
ATOM 696 C CA . PRO A 1 98 ? 10.414 -12.477 -8.227 1 89.69 98 PRO A CA 1
ATOM 697 C C . PRO A 1 98 ? 10.109 -11.07 -8.734 1 89.69 98 PRO A C 1
ATOM 699 O O . PRO A 1 98 ? 9.195 -10.414 -8.234 1 89.69 98 PRO A O 1
ATOM 702 N N . ALA A 1 99 ? 10.891 -10.578 -9.703 1 78.69 99 ALA A N 1
ATOM 703 C CA . ALA A 1 99 ? 10.75 -9.227 -10.234 1 78.69 99 ALA A CA 1
ATOM 704 C C . ALA A 1 99 ? 9.555 -9.125 -11.18 1 78.69 99 ALA A C 1
ATOM 706 O O . ALA A 1 99 ? 9.031 -8.039 -11.422 1 78.69 99 ALA A O 1
ATOM 707 N N . SER A 1 100 ? 9.234 -10.062 -11.844 1 71.81 100 SER A N 1
ATOM 708 C CA . SER A 1 100 ? 8.117 -9.984 -12.781 1 71.81 100 SER A CA 1
ATOM 709 C C . SER A 1 100 ? 7.164 -11.156 -12.594 1 71.81 100 SER A C 1
ATOM 711 O O . SER A 1 100 ? 7.566 -12.234 -12.141 1 71.81 100 SER A O 1
ATOM 713 N N . ALA A 1 101 ? 5.855 -10.727 -12.562 1 60.69 101 ALA A N 1
ATOM 714 C CA . ALA A 1 101 ? 4.859 -11.789 -12.516 1 60.69 101 ALA A CA 1
ATOM 715 C C . ALA A 1 101 ? 5.141 -12.852 -13.578 1 60.69 101 ALA A C 1
ATOM 717 O O . ALA A 1 101 ? 4.785 -14.016 -13.406 1 60.69 101 ALA A O 1
ATOM 718 N N . GLN A 1 102 ? 5.574 -12.328 -14.734 1 56.06 102 GLN A N 1
ATOM 719 C CA . GLN A 1 102 ? 5.801 -13.219 -15.867 1 56.06 102 GLN A CA 1
ATOM 720 C C . GLN A 1 102 ? 6.879 -14.25 -15.555 1 56.06 102 GLN A C 1
ATOM 722 O O . GLN A 1 102 ? 7.004 -15.258 -16.25 1 56.06 102 GLN A O 1
ATOM 727 N N . SER A 1 103 ? 7.742 -13.766 -14.828 1 48.12 103 SER A N 1
ATOM 728 C CA . SER A 1 103 ? 8.82 -14.742 -14.68 1 48.12 103 SER A CA 1
ATOM 729 C C . SER A 1 103 ? 8.312 -16.047 -14.07 1 48.12 103 SER A C 1
ATOM 731 O O . SER A 1 103 ? 9.062 -17.016 -13.953 1 48.12 103 SER A O 1
ATOM 733 N N . THR A 1 104 ? 7.332 -15.867 -13.297 1 43.53 104 THR A N 1
ATOM 734 C CA . THR A 1 104 ? 6.762 -17.188 -13.023 1 43.53 104 THR A CA 1
ATOM 735 C C . THR A 1 104 ? 6.109 -17.75 -14.281 1 43.53 104 THR A C 1
ATOM 737 O O . THR A 1 104 ? 5.121 -17.219 -14.773 1 43.53 104 THR A O 1
ATOM 740 N N . ASP A 1 105 ? 6.883 -18.047 -15.188 1 41.97 105 ASP A N 1
ATOM 741 C CA . ASP A 1 105 ? 6.684 -18.594 -16.516 1 41.97 105 ASP A CA 1
ATOM 742 C C . ASP A 1 105 ? 5.367 -19.375 -16.609 1 41.97 105 ASP A C 1
ATOM 744 O O . ASP A 1 105 ? 5.152 -20.141 -17.547 1 41.97 105 ASP A O 1
ATOM 748 N N . SER A 1 106 ? 4.793 -19.766 -15.539 1 42.47 106 SER A N 1
ATOM 749 C CA . SER A 1 106 ? 3.811 -20.766 -15.922 1 42.47 106 SER A CA 1
ATOM 750 C C . SER A 1 106 ? 2.604 -20.141 -16.594 1 42.47 106 SER A C 1
ATOM 752 O O . SER A 1 106 ? 1.908 -19.312 -16 1 42.47 106 SER A O 1
ATOM 754 N N . PRO A 1 107 ? 2.695 -19.891 -17.891 1 42.53 107 PRO A N 1
ATOM 755 C CA . PRO A 1 107 ? 1.48 -19.406 -18.547 1 42.53 107 PRO A CA 1
ATOM 756 C C . PRO A 1 107 ? 0.204 -19.906 -17.875 1 42.53 107 PRO A C 1
ATOM 758 O O . PRO A 1 107 ? 0.206 -20.969 -17.25 1 42.53 107 PRO A O 1
ATOM 761 N N . HIS A 1 108 ? -0.626 -19.094 -17.484 1 47.47 108 HIS A N 1
ATOM 762 C CA . HIS A 1 108 ? -1.914 -19.625 -17.062 1 47.47 108 HIS A CA 1
ATOM 763 C C . HIS A 1 108 ? -2.229 -20.938 -17.781 1 47.47 108 HIS A C 1
ATOM 765 O O . HIS A 1 108 ? -1.963 -21.078 -18.969 1 47.47 108 HIS A O 1
ATOM 771 N N . PRO A 1 109 ? -2.568 -21.891 -17.078 1 50.31 109 PRO A N 1
ATOM 772 C CA . PRO A 1 109 ? -2.777 -23.172 -17.75 1 50.31 109 PRO A CA 1
ATOM 773 C C . PRO A 1 109 ? -3.605 -23.047 -19.031 1 50.31 109 PRO A C 1
ATOM 775 O O . PRO A 1 109 ? -3.289 -23.688 -20.047 1 50.31 109 PRO A O 1
ATOM 778 N N . THR A 1 110 ? -4.496 -22.172 -18.984 1 53.91 110 THR A N 1
ATOM 779 C CA . THR A 1 110 ? -5.328 -22.031 -20.172 1 53.91 110 THR A CA 1
ATOM 780 C C . THR A 1 110 ? -4.566 -21.328 -21.281 1 53.91 110 THR A C 1
ATOM 782 O O . THR A 1 110 ? -4.645 -21.719 -22.453 1 53.91 110 THR A O 1
ATOM 785 N N . SER A 1 111 ? -3.766 -20.375 -20.797 1 58.28 111 SER A N 1
ATOM 786 C CA . SER A 1 111 ? -3.016 -19.656 -21.828 1 58.28 111 SER A CA 1
ATOM 787 C C . SER A 1 111 ? -1.887 -20.516 -22.391 1 58.28 111 SER A C 1
ATOM 789 O O . SER A 1 111 ? -1.59 -20.469 -23.578 1 58.28 111 SER A O 1
ATOM 791 N N . ALA A 1 112 ? -1.277 -21.25 -21.516 1 56.75 112 ALA A N 1
ATOM 792 C CA . ALA A 1 112 ? -0.255 -22.188 -21.969 1 56.75 112 ALA A CA 1
ATOM 793 C C . ALA A 1 112 ? -0.847 -23.234 -22.906 1 56.75 112 ALA A C 1
ATOM 795 O O . ALA A 1 112 ? -0.245 -23.562 -23.938 1 56.75 112 ALA A O 1
ATOM 796 N N . ARG A 1 113 ? -1.951 -23.781 -22.484 1 65.69 113 ARG A N 1
ATOM 797 C CA . ARG A 1 113 ? -2.637 -24.734 -23.359 1 65.69 113 ARG A CA 1
ATOM 798 C C . ARG A 1 113 ? -3.025 -24.078 -24.672 1 65.69 113 ARG A C 1
ATOM 800 O O . ARG A 1 113 ? -2.863 -24.688 -25.734 1 65.69 113 ARG A O 1
ATOM 807 N N . ALA A 1 114 ? -3.465 -22.766 -24.469 1 71.81 114 ALA A N 1
ATOM 808 C CA . ALA A 1 114 ? -3.861 -22.047 -25.672 1 71.81 114 ALA A CA 1
ATOM 809 C C . ALA A 1 114 ? -2.652 -21.75 -26.562 1 71.81 114 ALA A C 1
ATOM 811 O O . ALA A 1 114 ? -2.725 -21.859 -27.781 1 71.81 114 ALA A O 1
ATOM 812 N N . ALA A 1 115 ? -1.596 -21.391 -25.938 1 73.38 115 ALA A N 1
ATOM 813 C CA . ALA A 1 115 ? -0.38 -21.109 -26.703 1 73.38 115 ALA A CA 1
ATOM 814 C C . ALA A 1 115 ? 0.13 -22.375 -27.391 1 73.38 115 ALA A C 1
ATOM 816 O O . ALA A 1 115 ? 0.57 -22.344 -28.531 1 73.38 115 ALA A O 1
ATOM 817 N N . LEU A 1 116 ? 0.11 -23.453 -26.609 1 73.88 116 LEU A N 1
ATOM 818 C CA . LEU A 1 1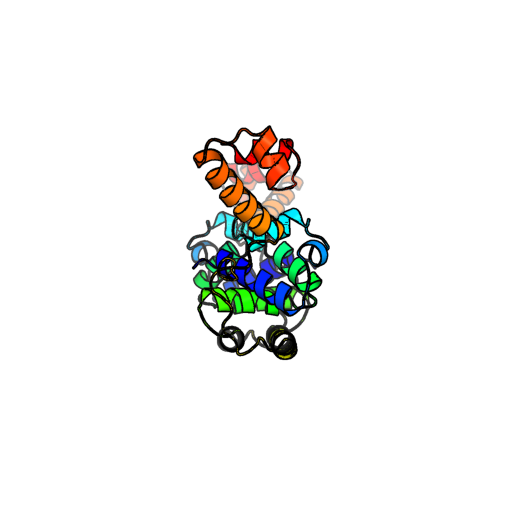16 ? 0.5 -24.734 -27.188 1 73.88 116 LEU A CA 1
ATOM 819 C C . LEU A 1 116 ? -0.421 -25.109 -28.344 1 73.88 116 LEU A C 1
ATOM 821 O O . LEU A 1 116 ? 0.048 -25.516 -29.406 1 73.88 116 LEU A O 1
ATOM 825 N N . THR A 1 117 ? -1.719 -24.969 -28 1 80 117 THR A N 1
ATOM 826 C CA . THR A 1 117 ? -2.691 -25.281 -29.031 1 80 117 THR A CA 1
ATOM 827 C C . THR A 1 117 ? -2.486 -24.375 -30.25 1 80 117 THR A C 1
ATOM 829 O O . THR A 1 117 ? -2.551 -24.844 -31.391 1 80 117 THR A O 1
ATOM 832 N N . ARG A 1 118 ? -2.193 -23.141 -30.031 1 85.31 118 ARG A N 1
ATOM 833 C CA . ARG A 1 118 ? -1.943 -22.203 -31.125 1 85.31 118 ARG A CA 1
ATOM 834 C C . ARG A 1 118 ? -0.705 -22.609 -31.922 1 85.31 118 ARG A C 1
ATOM 836 O O . ARG A 1 118 ? -0.724 -22.625 -33.156 1 85.31 118 ARG A O 1
ATOM 843 N N . SER A 1 119 ? 0.3 -22.844 -31.156 1 84.56 119 SER A N 1
ATOM 844 C CA . SER A 1 119 ? 1.522 -23.281 -31.828 1 84.56 119 SER A CA 1
ATOM 845 C C . SER A 1 119 ? 1.284 -24.531 -32.656 1 84.56 119 SER A C 1
ATOM 847 O O . SER A 1 119 ? 1.758 -24.625 -33.812 1 84.56 119 SER A O 1
ATOM 849 N N . GLN A 1 120 ? 0.562 -25.484 -32.125 1 86.94 120 GLN A N 1
ATOM 850 C CA . GLN A 1 120 ? 0.273 -26.734 -32.812 1 86.94 120 GLN A CA 1
ATOM 851 C C . GLN A 1 120 ? -0.615 -26.5 -34.031 1 86.94 120 GLN A C 1
ATOM 853 O O . GLN A 1 120 ? -0.373 -27.062 -35.094 1 86.94 120 GLN A O 1
ATOM 858 N N . VAL A 1 121 ? -1.565 -25.594 -33.875 1 89.56 121 VAL A N 1
ATOM 859 C CA . VAL A 1 121 ? -2.475 -25.266 -34.969 1 89.56 121 VAL A CA 1
ATOM 860 C C . VAL A 1 121 ? -1.699 -24.594 -36.094 1 89.56 121 VAL A C 1
ATOM 862 O O . VAL A 1 121 ? -1.87 -24.953 -37.25 1 89.56 121 VAL A O 1
ATOM 865 N N . GLN A 1 122 ? -0.798 -23.734 -35.75 1 89.5 122 GLN A N 1
ATOM 866 C CA . GLN A 1 122 ? -0.032 -23.016 -36.75 1 89.5 122 GLN A CA 1
ATOM 867 C C . GLN A 1 122 ? 0.939 -23.938 -37.469 1 89.5 122 GLN A C 1
ATOM 869 O O . GLN A 1 122 ? 1.139 -23.812 -38.688 1 89.5 122 GLN A O 1
ATOM 874 N N . GLU A 1 123 ? 1.499 -24.844 -36.812 1 90.25 123 GLU A N 1
ATOM 875 C CA . GLU A 1 123 ? 2.418 -25.812 -37.406 1 90.25 123 GLU A CA 1
ATOM 876 C C . GLU A 1 123 ? 1.702 -26.719 -38.406 1 90.25 123 GLU A C 1
ATOM 878 O O . GLU A 1 123 ? 2.203 -26.953 -39.5 1 90.25 123 GLU A O 1
ATOM 883 N N . LEU A 1 124 ? 0.524 -27.156 -38.031 1 90.81 124 LEU A N 1
ATOM 884 C CA . LEU A 1 124 ? -0.252 -28.047 -38.875 1 90.81 124 LEU A CA 1
ATOM 885 C C . LEU A 1 124 ? -0.794 -27.297 -40.094 1 90.81 124 LEU A C 1
ATOM 887 O O . LEU A 1 124 ? -0.849 -27.844 -41.188 1 90.81 124 LEU A O 1
ATOM 891 N N . LYS A 1 125 ? -1.098 -26.031 -39.781 1 90.06 125 LYS A N 1
ATOM 892 C CA . LYS A 1 125 ? -1.492 -25.156 -40.875 1 90.06 125 LYS A CA 1
ATOM 893 C C . LYS A 1 125 ? -0.363 -25.016 -41.906 1 90.06 125 LYS A C 1
ATOM 895 O O . LYS A 1 125 ? -0.59 -25.109 -43.094 1 90.06 125 LYS A O 1
ATOM 900 N N . LYS A 1 126 ? 0.71 -24.828 -41.406 1 90 126 LYS A N 1
ATOM 901 C CA . LYS A 1 126 ? 1.879 -24.672 -42.281 1 90 126 LYS A CA 1
ATOM 902 C C . LYS A 1 126 ? 2.135 -25.953 -43.062 1 90 126 LYS A C 1
ATOM 904 O O . LYS A 1 126 ? 2.662 -25.891 -44.188 1 90 126 LYS A O 1
ATOM 909 N N . ARG A 1 127 ? 1.766 -27.094 -42.562 1 90.75 127 ARG A N 1
ATOM 910 C CA . ARG A 1 127 ? 1.95 -28.391 -43.219 1 90.75 127 ARG A CA 1
ATOM 911 C C . ARG A 1 127 ? 0.87 -28.609 -44.281 1 90.75 127 ARG A C 1
ATOM 913 O O . ARG A 1 127 ? 0.902 -29.609 -45 1 90.75 127 ARG A O 1
ATOM 920 N N . GLY A 1 128 ? -0.172 -27.625 -44.281 1 89.75 128 GLY A N 1
ATOM 921 C CA . GLY A 1 128 ? -1.146 -27.656 -45.375 1 89.75 128 GLY A CA 1
ATOM 922 C C . GLY A 1 128 ? -2.451 -28.312 -44.969 1 89.75 128 GLY A C 1
ATOM 923 O O . GLY A 1 128 ? -3.285 -28.625 -45.812 1 89.75 128 GLY A O 1
ATOM 924 N N . LEU A 1 129 ? -2.635 -28.609 -43.75 1 91.94 129 LEU A N 1
ATOM 925 C CA . LEU A 1 129 ? -3.865 -29.25 -43.312 1 91.94 129 LEU A CA 1
ATOM 926 C C . LEU A 1 129 ? -5.004 -28.25 -43.219 1 91.94 129 LEU A C 1
ATOM 928 O O . LEU A 1 129 ? -4.773 -27.047 -43 1 91.94 129 LEU A O 1
ATOM 932 N N . THR A 1 130 ? -6.242 -28.688 -43.469 1 91.75 130 THR A N 1
ATOM 933 C CA . THR A 1 130 ? -7.441 -27.859 -43.344 1 91.75 130 THR A CA 1
ATOM 934 C C . THR A 1 130 ? -7.855 -27.734 -41.875 1 91.75 130 THR A C 1
ATOM 936 O O . THR A 1 130 ? -7.367 -28.469 -41 1 91.75 130 THR A O 1
ATOM 939 N N . GLN A 1 131 ? -8.742 -26.75 -41.562 1 93.38 131 GLN A N 1
ATOM 940 C CA . GLN A 1 131 ? -9.234 -26.531 -40.188 1 93.38 131 GLN A CA 1
ATOM 941 C C . GLN A 1 131 ? -9.883 -27.812 -39.656 1 93.38 131 GLN A C 1
ATOM 943 O O . GLN A 1 131 ? -9.711 -28.125 -38.469 1 93.38 131 GLN A O 1
ATOM 948 N N . VAL A 1 132 ? -10.609 -28.562 -40.562 1 93.44 132 VAL A N 1
ATOM 949 C CA . VAL A 1 132 ? -11.305 -29.766 -40.125 1 93.44 132 VAL A CA 1
ATOM 950 C C . VAL A 1 132 ? -10.281 -30.844 -39.781 1 93.44 132 VAL A C 1
ATOM 952 O O . VAL A 1 132 ? -10.445 -31.562 -38.781 1 93.44 132 VAL A O 1
ATOM 955 N N . GLN A 1 133 ? -9.227 -30.953 -40.5 1 93.19 133 GLN A N 1
ATOM 956 C CA . GLN A 1 133 ? -8.18 -31.938 -40.281 1 93.19 133 GLN A CA 1
ATOM 957 C C . GLN A 1 133 ? -7.426 -31.641 -38.969 1 93.19 133 GLN A C 1
ATOM 959 O O . GLN A 1 133 ? -7.121 -32.531 -38.219 1 93.19 133 GLN A O 1
ATOM 964 N N . VAL A 1 134 ? -7.121 -30.359 -38.75 1 94 134 VAL A N 1
ATOM 965 C CA . VAL A 1 134 ? -6.406 -29.938 -37.562 1 94 134 VAL A CA 1
ATOM 966 C C . VAL A 1 134 ? -7.254 -30.203 -36.312 1 94 134 VAL A C 1
ATOM 968 O O . VAL A 1 134 ? -6.742 -30.688 -35.281 1 94 134 VAL A O 1
ATOM 971 N N . ALA A 1 135 ? -8.5 -30 -36.406 1 93.06 135 ALA A N 1
ATOM 972 C CA . ALA A 1 135 ? -9.422 -30.281 -35.281 1 93.06 135 ALA A CA 1
ATOM 973 C C . ALA A 1 135 ? -9.43 -31.766 -34.938 1 93.06 135 ALA A C 1
ATOM 975 O O . ALA A 1 135 ? -9.406 -32.125 -33.75 1 93.06 135 ALA A O 1
ATOM 976 N N . ARG A 1 136 ? -9.445 -32.531 -36 1 91.88 136 ARG A N 1
ATOM 977 C CA . ARG A 1 136 ? -9.453 -33.969 -35.812 1 91.88 136 ARG A CA 1
ATOM 978 C C . ARG A 1 136 ? -8.141 -34.438 -35.219 1 91.88 136 ARG A C 1
ATOM 980 O O . ARG A 1 136 ? -8.141 -35.25 -34.281 1 91.88 136 ARG A O 1
ATOM 987 N N . ASP A 1 137 ? -7.035 -33.938 -35.656 1 89.88 137 ASP A N 1
ATOM 988 C CA . ASP A 1 137 ? -5.707 -34.375 -35.25 1 89.88 137 ASP A CA 1
ATOM 989 C C . ASP A 1 137 ? -5.422 -33.969 -33.781 1 89.88 137 ASP A C 1
ATOM 991 O O . ASP A 1 137 ? -4.789 -34.719 -33.031 1 89.88 137 ASP A O 1
ATOM 995 N N . LEU A 1 138 ? -5.828 -32.781 -33.438 1 90.19 138 LEU A N 1
ATOM 996 C CA . LEU A 1 138 ? -5.512 -32.219 -32.125 1 90.19 138 LEU A CA 1
ATOM 997 C C . LEU A 1 138 ? -6.586 -32.594 -31.109 1 90.19 138 LEU A C 1
ATOM 999 O O . LEU A 1 138 ? -6.395 -32.406 -29.906 1 90.19 138 LEU A O 1
ATOM 1003 N N . GLY A 1 139 ? -7.73 -33.125 -31.641 1 89.5 139 GLY A N 1
ATOM 1004 C CA . GLY A 1 139 ? -8.828 -33.5 -30.766 1 89.5 139 GLY A CA 1
ATOM 1005 C C . GLY A 1 139 ? -9.531 -32.312 -30.156 1 89.5 139 GLY A C 1
ATOM 1006 O O . GLY A 1 139 ? -9.922 -32.344 -29 1 89.5 139 GLY A O 1
ATOM 1007 N N . VAL A 1 140 ? -9.523 -31.25 -30.766 1 89.31 140 VAL A N 1
ATOM 1008 C CA . VAL A 1 140 ? -10.188 -30.047 -30.281 1 89.31 140 VAL A CA 1
ATOM 1009 C C . VAL A 1 140 ? -11.289 -29.641 -31.25 1 89.31 140 VAL A C 1
ATOM 1011 O O . VAL A 1 140 ? -11.266 -30 -32.438 1 89.31 140 VAL A O 1
ATOM 1014 N N . PRO A 1 141 ? -12.344 -28.859 -30.797 1 87.06 141 PRO A N 1
ATOM 1015 C CA . PRO A 1 141 ? -13.422 -28.422 -31.688 1 87.06 141 PRO A CA 1
ATOM 1016 C C . PRO A 1 141 ? -12.938 -27.484 -32.781 1 87.06 141 PRO A C 1
ATOM 1018 O O . PRO A 1 141 ? -11.977 -26.734 -32.594 1 87.06 141 PRO A O 1
ATOM 1021 N N . ARG A 1 142 ? -13.578 -27.531 -33.875 1 89.06 142 ARG A N 1
ATOM 1022 C CA . ARG A 1 142 ? -13.273 -26.672 -35.031 1 89.06 142 ARG A CA 1
ATOM 1023 C C . ARG A 1 142 ? -13.297 -25.203 -34.625 1 89.06 142 ARG A C 1
ATOM 1025 O O . ARG A 1 142 ? -12.531 -24.391 -35.156 1 89.06 142 ARG A O 1
ATOM 1032 N N . SER A 1 143 ? -14.109 -24.859 -33.719 1 89.31 143 SER A N 1
ATOM 1033 C CA . SER A 1 143 ? -14.219 -23.469 -33.25 1 89.31 143 SER A CA 1
ATOM 1034 C C . SER A 1 143 ? -12.953 -23.016 -32.562 1 89.31 143 SER A C 1
ATOM 1036 O O . SER A 1 143 ? -12.531 -21.859 -32.688 1 89.31 143 SER A O 1
ATOM 1038 N N . THR A 1 144 ? -12.383 -23.859 -31.844 1 87.25 144 THR A N 1
ATOM 1039 C CA . THR A 1 144 ? -11.117 -23.578 -31.172 1 87.25 144 THR A CA 1
ATOM 1040 C C . THR A 1 144 ? -10 -23.375 -32.188 1 87.25 144 THR A C 1
ATOM 1042 O O . THR A 1 144 ? -9.172 -22.469 -32.062 1 87.25 144 THR A O 1
ATOM 1045 N N . VAL A 1 145 ? -9.992 -24.234 -33.219 1 89.69 145 VAL A N 1
ATOM 1046 C CA . VAL A 1 145 ? -9.008 -24.125 -34.312 1 89.69 145 VAL A CA 1
ATOM 1047 C C . VAL A 1 145 ? -9.188 -22.812 -35.062 1 89.69 145 VAL A C 1
ATOM 1049 O O . VAL A 1 145 ? -8.203 -22.125 -35.344 1 89.69 145 VAL A O 1
ATOM 1052 N N . GLN A 1 146 ? -10.375 -22.453 -35.281 1 88.38 146 GLN A N 1
ATOM 1053 C CA . GLN A 1 146 ? -10.695 -21.219 -36 1 88.38 146 GLN A CA 1
ATOM 1054 C C . GLN A 1 146 ? -10.141 -20 -35.25 1 88.38 146 GLN A C 1
ATOM 1056 O O . GLN A 1 146 ? -9.664 -19.062 -35.906 1 88.38 146 GLN A O 1
ATOM 1061 N N . ARG A 1 147 ? -10.133 -20.016 -33.938 1 85.12 147 ARG A N 1
ATOM 1062 C CA . ARG A 1 147 ? -9.656 -18.922 -33.125 1 85.12 147 ARG A CA 1
ATOM 1063 C C . ARG A 1 147 ? -8.164 -18.703 -33.312 1 85.12 147 ARG A C 1
ATOM 1065 O O . ARG A 1 147 ? -7.676 -17.562 -33.219 1 85.12 147 ARG A O 1
ATOM 1072 N N . HIS A 1 148 ? -7.508 -19.781 -33.594 1 85 148 HIS A N 1
ATOM 1073 C CA . HIS A 1 148 ? -6.051 -19.719 -33.656 1 85 148 HIS A CA 1
ATOM 1074 C C . HIS A 1 148 ? -5.574 -19.766 -35.125 1 85 148 HIS A C 1
ATOM 1076 O O . HIS A 1 148 ? -4.375 -19.891 -35.375 1 85 148 HIS A O 1
ATOM 1082 N N . TRP A 1 149 ? -6.535 -19.734 -36 1 84.31 149 TRP A N 1
ATOM 1083 C CA . TRP A 1 149 ? -6.234 -19.938 -37.406 1 84.31 149 TRP A CA 1
ATOM 1084 C C . TRP A 1 149 ? -5.684 -18.656 -38.031 1 84.31 149 TRP A C 1
ATOM 1086 O O . TRP A 1 149 ? -5.055 -18.703 -39.094 1 84.31 149 TRP A O 1
ATOM 1096 N N . ARG A 1 150 ? -5.746 -17.547 -37.281 1 73.69 150 ARG A N 1
ATOM 1097 C CA . ARG A 1 150 ? -5.285 -16.312 -37.938 1 73.69 150 ARG A CA 1
ATOM 1098 C C . ARG A 1 150 ? -3.768 -16.312 -38.062 1 73.69 150 ARG A C 1
ATOM 1100 O O . ARG A 1 150 ? -3.062 -16.969 -37.312 1 73.69 150 ARG A O 1
ATOM 1107 N N . MET B 1 1 ? 12.062 -1.404 -11.852 1 67.19 1 MET B N 1
ATOM 1108 C CA . MET B 1 1 ? 10.664 -1.791 -11.984 1 67.19 1 MET B CA 1
ATOM 1109 C C . MET B 1 1 ? 9.758 -0.841 -11.203 1 67.19 1 MET B C 1
ATOM 1111 O O . MET B 1 1 ? 10.227 -0.124 -10.32 1 67.19 1 MET B O 1
ATOM 1115 N N . SER B 1 2 ? 8.461 -0.821 -11.695 1 75.81 2 SER B N 1
ATOM 1116 C CA . SER B 1 2 ? 7.52 0.033 -10.984 1 75.81 2 SER B CA 1
ATOM 1117 C C . SER B 1 2 ? 6.891 -0.706 -9.805 1 75.81 2 SER B C 1
ATOM 1119 O O . SER B 1 2 ? 6.93 -1.937 -9.742 1 75.81 2 SER B O 1
ATOM 1121 N N . ILE B 1 3 ? 6.527 -0.064 -8.844 1 79 3 ILE B N 1
ATOM 1122 C CA . ILE B 1 3 ? 5.895 -0.683 -7.688 1 79 3 ILE B CA 1
ATOM 1123 C C . ILE B 1 3 ? 4.672 -1.484 -8.133 1 79 3 ILE B C 1
ATOM 1125 O O . ILE B 1 3 ? 4.305 -2.475 -7.5 1 79 3 ILE B O 1
ATOM 1129 N N . GLN B 1 4 ? 4.125 -1.076 -9.312 1 83.12 4 GLN B N 1
ATOM 1130 C CA . GLN B 1 4 ? 3.004 -1.82 -9.875 1 83.12 4 GLN B CA 1
ATOM 1131 C C . GLN B 1 4 ? 3.432 -3.225 -10.297 1 83.12 4 GLN B C 1
ATOM 1133 O O . GLN B 1 4 ? 2.715 -4.195 -10.047 1 83.12 4 GLN B O 1
ATOM 1138 N N . ASP B 1 5 ? 4.555 -3.299 -10.961 1 86.88 5 ASP B N 1
ATOM 1139 C CA . ASP B 1 5 ? 5.098 -4.594 -11.352 1 86.88 5 ASP B CA 1
ATOM 1140 C C . ASP B 1 5 ? 5.434 -5.445 -10.125 1 86.88 5 ASP B C 1
ATOM 1142 O O . ASP B 1 5 ? 5.211 -6.656 -10.125 1 86.88 5 ASP B O 1
ATOM 1146 N N . GLY B 1 6 ? 5.965 -4.797 -9.125 1 91.12 6 GLY B N 1
ATOM 1147 C CA . GLY B 1 6 ? 6.273 -5.496 -7.887 1 91.12 6 GLY B CA 1
ATOM 1148 C C . GLY B 1 6 ? 5.047 -6.07 -7.203 1 91.12 6 GLY B C 1
ATOM 1149 O O . GLY B 1 6 ? 5.09 -7.184 -6.672 1 91.12 6 GLY B O 1
ATOM 1150 N N . PHE B 1 7 ? 4.008 -5.305 -7.273 1 93.31 7 PHE B N 1
ATOM 1151 C CA . PHE B 1 7 ? 2.771 -5.789 -6.672 1 93.31 7 PHE B CA 1
ATOM 1152 C C . PHE B 1 7 ? 2.254 -7.016 -7.414 1 93.31 7 PHE B C 1
ATOM 1154 O O . PHE B 1 7 ? 1.854 -8 -6.789 1 93.31 7 PHE B O 1
ATOM 1161 N N . ALA B 1 8 ? 2.254 -6.883 -8.734 1 92.62 8 ALA B N 1
ATOM 1162 C CA . ALA B 1 8 ? 1.797 -8 -9.555 1 92.62 8 ALA B CA 1
ATOM 1163 C C . ALA B 1 8 ? 2.584 -9.273 -9.234 1 92.62 8 ALA B C 1
ATOM 1165 O O . ALA B 1 8 ? 1.997 -10.336 -9.016 1 92.62 8 ALA B O 1
ATOM 1166 N N . ALA B 1 9 ? 3.848 -9.164 -9.172 1 92.94 9 ALA B N 1
ATOM 1167 C CA . ALA B 1 9 ? 4.734 -10.297 -8.906 1 92.94 9 ALA B CA 1
ATOM 1168 C C . ALA B 1 9 ? 4.508 -10.852 -7.5 1 92.94 9 ALA B C 1
ATOM 1170 O O . ALA B 1 9 ? 4.438 -12.07 -7.312 1 92.94 9 ALA B O 1
ATOM 1171 N N . ALA B 1 10 ? 4.379 -9.969 -6.516 1 95.19 10 ALA B N 1
ATOM 1172 C CA . ALA B 1 10 ? 4.176 -10.375 -5.129 1 95.19 10 ALA B CA 1
ATOM 1173 C C . ALA B 1 10 ? 2.838 -11.094 -4.965 1 95.19 10 ALA B C 1
ATOM 1175 O O . ALA B 1 10 ? 2.754 -12.109 -4.262 1 95.19 10 ALA B O 1
ATOM 1176 N N . LEU B 1 11 ? 1.835 -10.508 -5.543 1 94.5 11 LEU B N 1
ATOM 1177 C CA . LEU B 1 11 ? 0.505 -11.102 -5.465 1 94.5 11 LEU B CA 1
ATOM 1178 C C . LEU B 1 11 ? 0.517 -12.531 -6 1 94.5 11 LEU B C 1
ATOM 1180 O O . LEU B 1 11 ? 0.014 -13.445 -5.348 1 94.5 11 LEU B O 1
ATOM 1184 N N . ARG B 1 12 ? 1.061 -12.672 -7.121 1 92.94 12 ARG B N 1
ATOM 1185 C CA . ARG B 1 12 ? 1.152 -14 -7.727 1 92.94 12 ARG B CA 1
ATOM 1186 C C . ARG B 1 12 ? 2.012 -14.93 -6.875 1 92.94 12 ARG B C 1
ATOM 1188 O O . ARG B 1 12 ? 1.639 -16.078 -6.633 1 92.94 12 ARG B O 1
ATOM 1195 N N . TRP B 1 13 ? 3.148 -14.438 -6.492 1 94.44 13 TRP B N 1
ATOM 1196 C C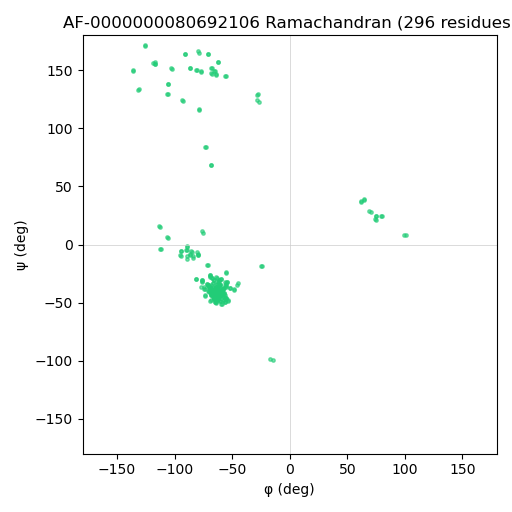A . TRP B 1 13 ? 4.105 -15.195 -5.688 1 94.44 13 TRP B CA 1
ATOM 1197 C C . TRP B 1 13 ? 3.443 -15.75 -4.43 1 94.44 13 TRP B C 1
ATOM 1199 O O . TRP B 1 13 ? 3.549 -16.938 -4.141 1 94.44 13 TRP B O 1
ATOM 1209 N N . ILE B 1 14 ? 2.736 -14.938 -3.742 1 95.81 14 ILE B N 1
ATOM 1210 C CA . ILE B 1 14 ? 2.113 -15.336 -2.484 1 95.81 14 ILE B CA 1
ATOM 1211 C C . ILE B 1 14 ? 0.919 -16.25 -2.764 1 95.81 14 ILE B C 1
ATOM 1213 O O . ILE B 1 14 ? 0.722 -17.25 -2.078 1 95.81 14 ILE B O 1
ATOM 1217 N N . ARG B 1 15 ? 0.144 -15.805 -3.768 1 93.56 15 ARG B N 1
ATOM 1218 C CA . ARG B 1 15 ? -1.006 -16.625 -4.121 1 93.56 15 ARG B CA 1
ATOM 1219 C C . ARG B 1 15 ? -0.576 -18.047 -4.449 1 93.56 15 ARG B C 1
ATOM 1221 O O . ARG B 1 15 ? -1.163 -19.016 -3.947 1 93.56 15 ARG B O 1
ATOM 1228 N N . VAL B 1 16 ? 0.458 -18.188 -5.246 1 91.75 16 VAL B N 1
ATOM 1229 C CA . VAL B 1 16 ? 0.956 -19.484 -5.684 1 91.75 16 VAL B CA 1
ATOM 1230 C C . VAL B 1 16 ? 1.554 -20.234 -4.492 1 91.75 16 VAL B C 1
ATOM 1232 O O . VAL B 1 16 ? 1.354 -21.438 -4.348 1 91.75 16 VAL B O 1
ATOM 1235 N N . THR B 1 17 ? 2.33 -19.578 -3.65 1 93.31 17 THR B N 1
ATOM 1236 C CA . THR B 1 17 ? 2.916 -20.172 -2.455 1 93.31 17 THR B CA 1
ATOM 1237 C C . THR B 1 17 ? 1.834 -20.781 -1.567 1 93.31 17 THR B C 1
ATOM 1239 O O . THR B 1 17 ? 2.039 -21.844 -0.964 1 93.31 17 THR B O 1
ATOM 1242 N N . LYS B 1 18 ? 0.708 -20.172 -1.529 1 93.94 18 LYS B N 1
ATOM 1243 C CA . LYS B 1 18 ? -0.395 -20.625 -0.693 1 93.94 18 LYS B CA 1
ATOM 1244 C C . LYS B 1 18 ? -1.271 -21.625 -1.442 1 93.94 18 LYS B C 1
ATOM 1246 O O . LYS B 1 18 ? -2.305 -22.062 -0.93 1 93.94 18 LYS B O 1
ATOM 1251 N N . GLU B 1 19 ? -0.912 -21.859 -2.693 1 93.56 19 GLU B N 1
ATOM 1252 C CA . GLU B 1 19 ? -1.604 -22.828 -3.541 1 93.56 19 GLU B CA 1
ATOM 1253 C C . GLU B 1 19 ? -3.045 -22.391 -3.801 1 93.56 19 GLU B C 1
ATOM 1255 O O . GLU B 1 19 ? -3.963 -23.219 -3.727 1 93.56 19 GLU B O 1
ATOM 1260 N N . LEU B 1 20 ? -3.227 -21.156 -3.99 1 90.56 20 LEU B N 1
ATOM 1261 C CA . LEU B 1 20 ? -4.539 -20.594 -4.293 1 90.56 20 LEU B CA 1
ATOM 1262 C C . LEU B 1 20 ? -4.66 -20.266 -5.777 1 90.56 20 LEU B C 1
ATOM 1264 O O . LEU B 1 20 ? -3.658 -19.969 -6.438 1 90.56 20 LEU B O 1
ATOM 1268 N N . THR B 1 21 ? -5.914 -20.328 -6.25 1 87.12 21 THR B N 1
ATOM 1269 C CA . THR B 1 21 ? -6.211 -19.875 -7.605 1 87.12 21 THR B CA 1
ATOM 1270 C C . THR B 1 21 ? -6.605 -18.391 -7.609 1 87.12 21 THR B C 1
ATOM 1272 O O . THR B 1 21 ? -6.781 -17.797 -6.547 1 87.12 21 THR B O 1
ATOM 1275 N N . GLN B 1 22 ? -6.57 -17.812 -8.789 1 87 22 GLN B N 1
ATOM 1276 C CA . GLN B 1 22 ? -7.012 -16.438 -8.898 1 87 22 GLN B CA 1
ATOM 1277 C C . GLN B 1 22 ? -8.438 -16.266 -8.367 1 87 22 GLN B C 1
ATOM 1279 O O . GLN B 1 22 ? -8.758 -15.234 -7.77 1 87 22 GLN B O 1
ATOM 1284 N N . LYS B 1 23 ? -9.289 -17.234 -8.578 1 85.12 23 LYS B N 1
ATOM 1285 C CA . LYS B 1 23 ? -10.672 -17.219 -8.117 1 85.12 23 LYS B CA 1
ATOM 1286 C C . LYS B 1 23 ? -10.742 -17.266 -6.59 1 85.12 23 LYS B C 1
ATOM 1288 O O . LYS B 1 23 ? -11.633 -16.656 -5.988 1 85.12 23 LYS B O 1
ATOM 1293 N N . ASP B 1 24 ? -9.789 -17.953 -6.012 1 87.5 24 ASP B N 1
ATOM 1294 C CA . ASP B 1 24 ? -9.766 -18.094 -4.559 1 87.5 24 ASP B CA 1
ATOM 1295 C C . ASP B 1 24 ? -9.445 -16.766 -3.879 1 87.5 24 ASP B C 1
ATOM 1297 O O . ASP B 1 24 ? -9.781 -16.562 -2.709 1 87.5 24 ASP B O 1
ATOM 1301 N N . VAL B 1 25 ? -8.781 -15.945 -4.566 1 87.5 25 VAL B N 1
ATOM 1302 C CA . VAL B 1 25 ? -8.328 -14.688 -3.977 1 87.5 25 VAL B CA 1
ATOM 1303 C C . VAL B 1 25 ? -9.328 -13.578 -4.297 1 87.5 25 VAL B C 1
ATOM 1305 O O . VAL B 1 25 ? -9.281 -12.5 -3.697 1 87.5 25 VAL B O 1
ATOM 1308 N N . SER B 1 26 ? -10.297 -13.695 -5.094 1 74.5 26 SER B N 1
ATOM 1309 C CA . SER B 1 26 ? -11.195 -12.688 -5.629 1 74.5 26 SER B CA 1
ATOM 1310 C C . SER B 1 26 ? -12.234 -12.266 -4.594 1 74.5 26 SER B C 1
ATOM 1312 O O . SER B 1 26 ? -12.945 -11.273 -4.785 1 74.5 26 SER B O 1
ATOM 1314 N N . GLY B 1 27 ? -12.055 -12.625 -3.492 1 68.19 27 GLY B N 1
ATOM 1315 C CA . GLY B 1 27 ? -13.023 -12.203 -2.494 1 68.19 27 GLY B CA 1
ATOM 1316 C C . GLY B 1 27 ? -13.883 -11.039 -2.953 1 68.19 27 GLY B C 1
ATOM 1317 O O . GLY B 1 27 ? -14.648 -11.172 -3.912 1 68.19 27 GLY B O 1
ATOM 1318 N N . THR B 1 28 ? -13.547 -9.844 -2.557 1 69.31 28 THR B N 1
ATOM 1319 C CA . THR B 1 28 ? -14.273 -8.625 -2.885 1 69.31 28 THR B CA 1
ATOM 1320 C C . THR B 1 28 ? -13.852 -8.086 -4.25 1 69.31 28 THR B C 1
ATOM 1322 O O . THR B 1 28 ? -14.492 -7.191 -4.801 1 69.31 28 THR B O 1
ATOM 1325 N N . VAL B 1 29 ? -12.812 -8.617 -4.785 1 77 29 VAL B N 1
ATOM 1326 C CA . VAL B 1 29 ? -12.312 -8.211 -6.094 1 77 29 VAL B CA 1
ATOM 1327 C C . VAL B 1 29 ? -12.641 -9.281 -7.129 1 77 29 VAL B C 1
ATOM 1329 O O . VAL B 1 29 ? -12.539 -10.477 -6.844 1 77 29 VAL B O 1
ATOM 1332 N N . ALA B 1 30 ? -13.211 -8.867 -8.195 1 78.19 30 ALA B N 1
ATOM 1333 C CA . ALA B 1 30 ? -13.539 -9.82 -9.25 1 78.19 30 ALA B CA 1
ATOM 1334 C C . ALA B 1 30 ? -12.297 -10.594 -9.695 1 78.19 30 ALA B C 1
ATOM 1336 O O . ALA B 1 30 ? -11.203 -10.031 -9.773 1 78.19 30 ALA B O 1
ATOM 1337 N N . ALA B 1 31 ? -12.508 -11.875 -10.039 1 77.69 31 ALA B N 1
ATOM 1338 C CA . ALA B 1 31 ? -11.422 -12.734 -10.5 1 77.69 31 ALA B CA 1
ATOM 1339 C C . ALA B 1 31 ? -10.734 -12.148 -11.727 1 77.69 31 ALA B C 1
ATOM 1341 O O . ALA B 1 31 ? -9.516 -12.234 -11.867 1 77.69 31 ALA B O 1
ATOM 1342 N N . SER B 1 32 ? -11.492 -11.594 -12.547 1 80.5 32 SER B N 1
ATOM 1343 C CA . SER B 1 32 ? -10.945 -10.977 -13.742 1 80.5 32 SER B CA 1
ATOM 1344 C C . SER B 1 32 ? -10.016 -9.812 -13.391 1 80.5 32 SER B C 1
ATOM 1346 O O . SER B 1 32 ? -9 -9.594 -14.062 1 80.5 32 SER B O 1
ATOM 1348 N N . HIS B 1 33 ? -10.305 -9.125 -12.375 1 86.12 33 HIS B N 1
ATOM 1349 C CA . HIS B 1 33 ? -9.469 -8.016 -11.93 1 86.12 33 HIS B CA 1
ATOM 1350 C C . HIS B 1 33 ? -8.164 -8.523 -11.328 1 86.12 33 HIS B C 1
ATOM 1352 O O . HIS B 1 33 ? -7.105 -7.914 -11.523 1 86.12 33 HIS B O 1
ATOM 1358 N N . VAL B 1 34 ? -8.25 -9.695 -10.672 1 89 34 VAL B N 1
ATOM 1359 C CA . VAL B 1 34 ? -7.051 -10.281 -10.086 1 89 34 VAL B CA 1
ATOM 1360 C C . VAL B 1 34 ? -6.062 -10.656 -11.188 1 89 34 VAL B C 1
ATOM 1362 O O . VAL B 1 34 ? -4.863 -10.375 -11.07 1 89 34 VAL B O 1
ATOM 1365 N N . SER B 1 35 ? -6.602 -11.227 -12.219 1 85.62 35 SER B N 1
ATOM 1366 C CA . SER B 1 35 ? -5.766 -11.594 -13.352 1 85.62 35 SER B CA 1
ATOM 1367 C C . SER B 1 35 ? -5.09 -10.367 -13.961 1 85.62 35 SER B C 1
ATOM 1369 O O . SER B 1 35 ? -3.902 -10.414 -14.297 1 85.62 35 SER B O 1
ATOM 1371 N N . GLN B 1 36 ? -5.785 -9.289 -14.094 1 86.75 36 GLN B N 1
ATOM 1372 C CA . GLN B 1 36 ? -5.238 -8.055 -14.648 1 86.75 36 GLN B CA 1
ATOM 1373 C C . GLN B 1 36 ? -4.172 -7.465 -13.734 1 86.75 36 GLN B C 1
ATOM 1375 O O . GLN B 1 36 ? -3.162 -6.934 -14.203 1 86.75 36 GLN B O 1
ATOM 1380 N N . LEU B 1 37 ? -4.387 -7.594 -12.492 1 89.81 37 LEU B N 1
ATOM 1381 C CA . LEU B 1 37 ? -3.438 -7.094 -11.508 1 89.81 37 LEU B CA 1
ATOM 1382 C C . LEU B 1 37 ? -2.145 -7.898 -11.539 1 89.81 37 LEU B C 1
ATOM 1384 O O . LEU B 1 37 ? -1.051 -7.332 -11.523 1 89.81 37 LEU B O 1
ATOM 1388 N N . GLU B 1 38 ? -2.314 -9.203 -11.664 1 90.19 38 GLU B N 1
ATOM 1389 C CA . GLU B 1 38 ? -1.14 -10.07 -11.656 1 90.19 38 GLU B CA 1
ATOM 1390 C C . GLU B 1 38 ? -0.336 -9.922 -12.945 1 90.19 38 GLU B C 1
ATOM 1392 O O . GLU B 1 38 ? 0.833 -10.312 -13 1 90.19 38 GLU B O 1
ATOM 1397 N N . ALA B 1 39 ? -1.003 -9.352 -13.961 1 84.62 39 ALA B N 1
ATOM 1398 C CA . ALA B 1 39 ? -0.333 -9.102 -15.234 1 84.62 39 ALA B CA 1
ATOM 1399 C C . ALA B 1 39 ? 0.325 -7.723 -15.25 1 84.62 39 ALA B C 1
ATOM 1401 O O . ALA B 1 39 ? 1.019 -7.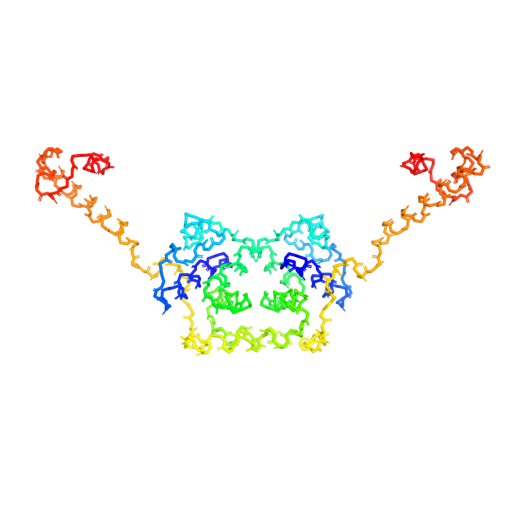367 -16.203 1 84.62 39 ALA B O 1
ATOM 1402 N N . GLY B 1 40 ? 0.112 -6.992 -14.227 1 84.06 40 GLY B N 1
ATOM 1403 C CA . GLY B 1 40 ? 0.719 -5.676 -14.133 1 84.06 40 GLY B CA 1
ATOM 1404 C C . GLY B 1 40 ? 0.061 -4.648 -15.031 1 84.06 40 GLY B C 1
ATOM 1405 O O . GLY B 1 40 ? 0.661 -3.617 -15.344 1 84.06 40 GLY B O 1
ATOM 1406 N N . LYS B 1 41 ? -1.122 -4.824 -15.453 1 80.31 41 LYS B N 1
ATOM 1407 C CA . LYS B 1 41 ? -1.817 -3.943 -16.391 1 80.31 41 LYS B CA 1
ATOM 1408 C C . LYS B 1 41 ? -2.4 -2.73 -15.664 1 80.31 41 LYS B C 1
ATOM 1410 O O . LYS B 1 41 ? -2.545 -1.66 -16.266 1 80.31 41 LYS B O 1
ATOM 1415 N N . THR B 1 42 ? -2.758 -2.838 -14.43 1 82.62 42 THR B N 1
ATOM 1416 C CA . THR B 1 42 ? -3.312 -1.761 -13.617 1 82.62 42 THR B CA 1
ATOM 1417 C C . THR B 1 42 ? -2.68 -1.749 -12.227 1 82.62 42 THR B C 1
ATOM 1419 O O . THR B 1 42 ? -2.18 -2.773 -11.758 1 82.62 42 THR B O 1
ATOM 1422 N N . SER B 1 43 ? -2.639 -0.56 -11.734 1 88.06 43 SER B N 1
ATOM 1423 C CA . SER B 1 43 ? -2.195 -0.449 -10.344 1 88.06 43 SER B CA 1
ATOM 1424 C C . SER B 1 43 ? -3.379 -0.457 -9.383 1 88.06 43 SER B C 1
ATOM 1426 O O . SER B 1 43 ? -4.328 0.312 -9.555 1 88.06 43 SER B O 1
ATOM 1428 N N . PRO B 1 44 ? -3.283 -1.382 -8.5 1 91.94 44 PRO B N 1
ATOM 1429 C CA . PRO B 1 44 ? -4.387 -1.384 -7.543 1 91.94 44 PRO B CA 1
ATOM 1430 C C . PRO B 1 44 ? -4.375 -0.163 -6.625 1 91.94 44 PRO B C 1
ATOM 1432 O O . PRO B 1 44 ? -3.318 0.432 -6.398 1 91.94 44 PRO B O 1
ATOM 1435 N N . THR B 1 45 ? -5.566 0.19 -6.199 1 92.06 45 THR B N 1
ATOM 1436 C CA . THR B 1 45 ? -5.637 1.16 -5.109 1 92.06 45 THR B CA 1
ATOM 1437 C C . THR B 1 45 ? -5.176 0.536 -3.797 1 92.06 45 THR B C 1
ATOM 1439 O O . THR B 1 45 ? -5.105 -0.689 -3.678 1 92.06 45 THR B O 1
ATOM 1442 N N . VAL B 1 46 ? -4.895 1.341 -2.867 1 91.75 46 VAL B N 1
ATOM 1443 C CA . VAL B 1 46 ? -4.523 0.871 -1.537 1 91.75 46 VAL B CA 1
ATOM 1444 C C . VAL B 1 46 ? -5.664 0.054 -0.938 1 91.75 46 VAL B C 1
ATOM 1446 O O . VAL B 1 46 ? -5.43 -0.934 -0.238 1 91.75 46 VAL B O 1
ATOM 1449 N N . LYS B 1 47 ? -6.848 0.445 -1.238 1 89.81 47 LYS B N 1
ATOM 1450 C CA . LYS B 1 47 ? -8.008 -0.294 -0.749 1 89.81 47 LYS B CA 1
ATOM 1451 C C . LYS B 1 47 ? -8.062 -1.697 -1.345 1 89.81 47 LYS B C 1
ATOM 1453 O O . LYS B 1 47 ? -8.219 -2.682 -0.619 1 89.81 47 LYS B O 1
ATOM 1458 N N . VAL B 1 48 ? -7.941 -1.814 -2.613 1 90.5 48 VAL B N 1
ATOM 1459 C CA . VAL B 1 48 ? -7.988 -3.1 -3.305 1 90.5 48 VAL B CA 1
ATOM 1460 C C . VAL B 1 48 ? -6.832 -3.982 -2.834 1 90.5 48 VAL B C 1
ATOM 1462 O O . VAL B 1 48 ? -7.016 -5.18 -2.6 1 90.5 48 VAL B O 1
ATOM 1465 N N . ALA B 1 49 ? -5.672 -3.385 -2.732 1 92.19 49 ALA B N 1
ATOM 1466 C CA . ALA B 1 49 ? -4.512 -4.129 -2.25 1 92.19 49 ALA B CA 1
ATOM 1467 C C . ALA B 1 49 ? -4.762 -4.691 -0.853 1 92.19 49 ALA B C 1
ATOM 1469 O O . ALA B 1 49 ? -4.379 -5.824 -0.555 1 92.19 49 ALA B O 1
ATOM 1470 N N . GLY B 1 50 ? -5.387 -3.85 -0.018 1 90.69 50 GLY B N 1
ATOM 1471 C CA . GLY B 1 50 ? -5.746 -4.316 1.312 1 90.69 50 GLY B CA 1
ATOM 1472 C C . GLY B 1 50 ? -6.719 -5.48 1.296 1 90.69 50 GLY B C 1
ATOM 1473 O O . GLY B 1 50 ? -6.539 -6.457 2.027 1 90.69 50 GLY B O 1
ATOM 1474 N N . ASP B 1 51 ? -7.676 -5.363 0.482 1 90.12 51 ASP B N 1
ATOM 1475 C CA . ASP B 1 51 ? -8.672 -6.426 0.369 1 90.12 51 ASP B CA 1
ATOM 1476 C C . ASP B 1 51 ? -8.031 -7.73 -0.104 1 90.12 51 ASP B C 1
ATOM 1478 O O . ASP B 1 51 ? -8.375 -8.812 0.385 1 90.12 51 ASP B O 1
ATOM 1482 N N . LEU B 1 52 ? -7.191 -7.59 -1.051 1 92.69 52 LEU B N 1
ATOM 1483 C CA . LEU B 1 52 ? -6.516 -8.766 -1.591 1 92.69 52 LEU B CA 1
ATOM 1484 C C . LEU B 1 52 ? -5.617 -9.406 -0.538 1 92.69 52 LEU B C 1
ATOM 1486 O O . LEU B 1 52 ? -5.523 -10.633 -0.462 1 92.69 52 LEU B O 1
ATOM 1490 N N . ALA B 1 53 ? -4.941 -8.602 0.241 1 94.06 53 ALA B N 1
ATOM 1491 C CA . ALA B 1 53 ? -4.117 -9.125 1.327 1 94.06 53 ALA B CA 1
ATOM 1492 C C . ALA B 1 53 ? -4.949 -9.953 2.299 1 94.06 53 ALA B C 1
ATOM 1494 O O . ALA B 1 53 ? -4.559 -11.062 2.674 1 94.06 53 ALA B O 1
ATOM 1495 N N . LEU B 1 54 ? -6.09 -9.406 2.619 1 90.56 54 LEU B N 1
ATOM 1496 C CA . LEU B 1 54 ? -6.969 -10.102 3.555 1 90.56 54 LEU B CA 1
ATOM 1497 C C . LEU B 1 54 ? -7.469 -11.406 2.955 1 90.56 54 LEU B C 1
ATOM 1499 O O . LEU B 1 54 ? -7.582 -12.414 3.658 1 90.56 54 LEU B O 1
ATOM 1503 N N . ALA B 1 55 ? -7.75 -11.328 1.683 1 91.19 55 ALA B N 1
ATOM 1504 C CA . ALA B 1 55 ? -8.188 -12.539 0.992 1 91.19 55 ALA B CA 1
ATOM 1505 C C . ALA B 1 55 ? -7.105 -13.617 1.022 1 91.19 55 ALA B C 1
ATOM 1507 O O . ALA B 1 55 ? -7.406 -14.812 1.036 1 91.19 55 ALA B O 1
ATOM 1508 N N . LEU B 1 56 ? -5.875 -13.219 1.05 1 94.81 56 LEU B N 1
ATOM 1509 C CA . LEU B 1 56 ? -4.734 -14.125 1.09 1 94.81 56 LEU B CA 1
ATOM 1510 C C . LEU B 1 56 ? -4.418 -14.539 2.523 1 94.81 56 LEU B C 1
ATOM 1512 O O . LEU B 1 56 ? -3.514 -15.344 2.758 1 94.81 56 LEU B O 1
ATOM 1516 N N . GLY B 1 57 ? -5.109 -13.93 3.471 1 93.88 57 GLY B N 1
ATOM 1517 C CA . GLY B 1 57 ? -4.859 -14.227 4.875 1 93.88 57 GLY B CA 1
ATOM 1518 C C . GLY B 1 57 ? -3.646 -13.5 5.426 1 93.88 57 GLY B C 1
ATOM 1519 O O . GLY B 1 57 ? -3.008 -13.969 6.367 1 93.88 57 GLY B O 1
ATOM 1520 N N . LEU B 1 58 ? -3.307 -12.445 4.863 1 96.19 58 LEU B N 1
ATOM 1521 C CA . LEU B 1 58 ? -2.172 -11.625 5.273 1 96.19 58 LEU B CA 1
ATOM 1522 C C . LEU B 1 58 ? -2.635 -10.242 5.723 1 96.19 58 LEU B C 1
ATOM 1524 O O . LEU B 1 58 ? -3.732 -9.805 5.367 1 96.19 58 LEU B O 1
ATOM 1528 N N . SER B 1 59 ? -1.788 -9.633 6.566 1 95.5 59 SER B N 1
ATOM 1529 C CA . SER B 1 59 ? -1.981 -8.203 6.801 1 95.5 59 SER B CA 1
ATOM 1530 C C . SER B 1 59 ? -1.659 -7.395 5.551 1 95.5 59 SER B C 1
ATOM 1532 O O . SER B 1 59 ? -0.809 -7.789 4.75 1 95.5 59 SER B O 1
ATOM 1534 N N . PRO B 1 60 ? -2.334 -6.281 5.309 1 93.56 60 PRO B N 1
ATOM 1535 C CA . PRO B 1 60 ? -2.014 -5.426 4.16 1 93.56 60 PRO B CA 1
ATOM 1536 C C . PRO B 1 60 ? -0.534 -5.059 4.094 1 93.56 60 PRO B C 1
ATOM 1538 O O . PRO B 1 60 ? 0.055 -5.043 3.012 1 93.56 60 PRO B O 1
ATOM 1541 N N . SER B 1 61 ? 0.082 -4.824 5.238 1 96.19 61 SER B N 1
ATOM 1542 C CA . SER B 1 61 ? 1.483 -4.422 5.273 1 96.19 61 SER B CA 1
ATOM 1543 C C . SER B 1 61 ? 2.396 -5.551 4.812 1 96.19 61 SER B C 1
ATOM 1545 O O . SER B 1 61 ? 3.449 -5.305 4.219 1 96.19 61 SER B O 1
ATOM 1547 N N . ALA B 1 62 ? 1.962 -6.797 5.012 1 97.44 62 ALA B N 1
ATOM 1548 C CA . ALA B 1 62 ? 2.764 -7.934 4.562 1 97.44 62 ALA B CA 1
ATOM 1549 C C . ALA B 1 62 ? 2.799 -8.008 3.041 1 97.44 62 ALA B C 1
ATOM 1551 O O . ALA B 1 62 ? 3.869 -8.148 2.443 1 97.44 62 ALA B O 1
ATOM 1552 N N . LEU B 1 63 ? 1.595 -7.902 2.414 1 96.12 63 LEU B N 1
ATOM 1553 C CA . LEU B 1 63 ? 1.532 -7.969 0.958 1 96.12 63 LEU B CA 1
ATOM 1554 C C . LEU B 1 63 ? 2.26 -6.785 0.327 1 96.12 63 LEU B C 1
ATOM 1556 O O . LEU B 1 63 ? 2.984 -6.953 -0.657 1 96.12 63 LEU B O 1
ATOM 1560 N N . LEU B 1 64 ? 2.102 -5.629 0.853 1 94.69 64 LEU B N 1
ATOM 1561 C CA . LEU B 1 64 ? 2.719 -4.43 0.301 1 94.69 64 LEU B CA 1
ATOM 1562 C C . LEU B 1 64 ? 4.23 -4.453 0.496 1 94.69 64 LEU B C 1
ATOM 1564 O O . LEU B 1 64 ? 4.98 -3.951 -0.345 1 94.69 64 LEU B O 1
ATOM 1568 N N . ALA B 1 65 ? 4.68 -5.012 1.625 1 96.31 65 ALA B N 1
ATOM 1569 C CA . ALA B 1 65 ? 6.117 -5.184 1.828 1 96.31 65 ALA B CA 1
ATOM 1570 C C . ALA B 1 65 ? 6.707 -6.137 0.793 1 96.31 65 ALA B C 1
ATOM 1572 O O . ALA B 1 65 ? 7.809 -5.906 0.285 1 96.31 65 ALA B O 1
ATOM 1573 N N . ALA B 1 66 ? 5.992 -7.23 0.562 1 96.56 66 ALA B N 1
ATOM 1574 C CA . ALA B 1 66 ? 6.434 -8.164 -0.47 1 96.56 66 ALA B CA 1
ATOM 1575 C C . ALA B 1 66 ? 6.516 -7.48 -1.831 1 96.56 66 ALA B C 1
ATOM 1577 O O . ALA B 1 66 ? 7.438 -7.738 -2.609 1 96.56 66 ALA B O 1
ATOM 1578 N N . ALA B 1 67 ? 5.508 -6.617 -2.104 1 94.5 67 ALA B N 1
ATOM 1579 C CA . ALA B 1 67 ? 5.492 -5.875 -3.361 1 94.5 67 ALA B CA 1
ATOM 1580 C C . ALA B 1 67 ? 6.703 -4.953 -3.469 1 94.5 67 ALA B C 1
ATOM 1582 O O . ALA B 1 67 ? 7.371 -4.914 -4.504 1 94.5 67 ALA B O 1
ATOM 1583 N N . ALA B 1 68 ? 6.984 -4.227 -2.389 1 93.81 68 ALA B N 1
ATOM 1584 C CA . ALA B 1 68 ? 8.133 -3.332 -2.363 1 93.81 68 ALA B CA 1
ATOM 1585 C C . ALA B 1 68 ? 9.438 -4.113 -2.486 1 93.81 68 ALA B C 1
ATOM 1587 O O . ALA B 1 68 ? 10.383 -3.658 -3.133 1 93.81 68 ALA B O 1
ATOM 1588 N N . ALA B 1 69 ? 9.477 -5.254 -1.854 1 95.62 69 ALA B N 1
ATOM 1589 C CA . ALA B 1 69 ? 10.656 -6.105 -1.914 1 95.62 69 ALA B CA 1
ATOM 1590 C C . ALA B 1 69 ? 10.953 -6.539 -3.348 1 95.62 69 ALA B C 1
ATOM 1592 O O . ALA B 1 69 ? 12.109 -6.535 -3.779 1 95.62 69 ALA B O 1
ATOM 1593 N N . SER B 1 70 ? 9.859 -6.91 -3.992 1 93.38 70 SER B N 1
ATOM 1594 C CA . SER B 1 70 ? 10.016 -7.297 -5.391 1 93.38 70 SER B CA 1
ATOM 1595 C C . SER B 1 70 ? 10.539 -6.137 -6.227 1 93.38 70 SER B C 1
ATOM 1597 O O . SER B 1 70 ? 11.445 -6.312 -7.051 1 93.38 70 SER B O 1
ATOM 1599 N N . ASP B 1 71 ? 10.031 -4.988 -5.992 1 89.44 71 ASP B N 1
ATOM 1600 C CA . ASP B 1 71 ? 10.422 -3.795 -6.734 1 89.44 71 ASP B CA 1
ATOM 1601 C C . ASP B 1 71 ? 11.891 -3.449 -6.488 1 89.44 71 ASP B C 1
ATOM 1603 O O . ASP B 1 71 ? 12.602 -3.043 -7.41 1 89.44 71 ASP B O 1
ATOM 1607 N N . LEU B 1 72 ? 12.336 -3.66 -5.273 1 90.81 72 LEU B N 1
ATOM 1608 C CA . LEU B 1 72 ? 13.672 -3.23 -4.867 1 90.81 72 LEU B CA 1
ATOM 1609 C C . LEU B 1 72 ? 14.68 -4.359 -5.035 1 90.81 72 LEU B C 1
ATOM 1611 O O . LEU B 1 72 ? 15.883 -4.145 -4.898 1 90.81 72 LEU B O 1
ATOM 1615 N N . GLY B 1 73 ? 14.164 -5.496 -5.379 1 92.56 73 GLY B N 1
ATOM 1616 C CA . GLY B 1 73 ? 15.07 -6.633 -5.414 1 92.56 73 GLY B CA 1
ATOM 1617 C C . GLY B 1 73 ? 15.68 -6.949 -4.062 1 92.56 73 GLY B C 1
ATOM 1618 O O . GLY B 1 73 ? 16.875 -7.254 -3.967 1 92.56 73 GLY B O 1
ATOM 1619 N N . ALA B 1 74 ? 14.977 -6.828 -3.008 1 95.94 74 ALA B N 1
ATOM 1620 C CA . ALA B 1 74 ? 15.383 -7.062 -1.626 1 95.94 74 ALA B CA 1
ATOM 1621 C C . ALA B 1 74 ? 14.445 -8.047 -0.933 1 95.94 74 ALA B C 1
ATOM 1623 O O . ALA B 1 74 ? 13.438 -8.461 -1.506 1 95.94 74 ALA B O 1
ATOM 1624 N N . THR B 1 75 ? 14.844 -8.453 0.262 1 97.94 75 THR B N 1
ATOM 1625 C CA . THR B 1 75 ? 13.961 -9.328 1.023 1 97.94 75 THR B CA 1
ATOM 1626 C C . THR B 1 75 ? 12.875 -8.516 1.725 1 97.94 75 THR B C 1
ATOM 1628 O O . THR B 1 75 ? 13.086 -7.352 2.068 1 97.94 75 THR B O 1
ATOM 1631 N N . PRO B 1 76 ? 11.703 -9.203 1.901 1 98.38 76 PRO B N 1
ATOM 1632 C CA . PRO B 1 76 ? 10.688 -8.508 2.691 1 98.38 76 PRO B CA 1
ATOM 1633 C C . PRO B 1 76 ? 11.188 -8.094 4.07 1 98.38 76 PRO B C 1
ATOM 1635 O O . PRO B 1 76 ? 10.812 -7.027 4.57 1 98.38 76 PRO B O 1
ATOM 1638 N N . ARG B 1 77 ? 12.07 -8.844 4.672 1 98.62 77 ARG B N 1
ATOM 1639 C CA . ARG B 1 77 ? 12.648 -8.461 5.953 1 98.62 77 ARG B CA 1
ATOM 1640 C C . ARG B 1 77 ? 13.367 -7.125 5.852 1 98.62 77 ARG B C 1
ATOM 1642 O O . ARG B 1 77 ? 13.188 -6.242 6.695 1 98.62 77 ARG B O 1
ATOM 1649 N N . ALA B 1 78 ? 14.227 -7.02 4.895 1 98.44 78 ALA B N 1
ATOM 1650 C CA . ALA B 1 78 ? 14.992 -5.785 4.719 1 98.44 78 ALA B CA 1
ATOM 1651 C C . ALA B 1 78 ? 14.062 -4.586 4.543 1 98.44 78 ALA B C 1
ATOM 1653 O O . ALA B 1 78 ? 14.312 -3.516 5.102 1 98.44 78 ALA B O 1
ATOM 1654 N N . VAL B 1 79 ? 13.023 -4.773 3.777 1 97.88 79 VAL B N 1
ATOM 1655 C CA . VAL B 1 79 ? 12.07 -3.703 3.486 1 97.88 79 VAL B CA 1
ATOM 1656 C C . VAL B 1 79 ? 11.344 -3.297 4.766 1 97.88 79 VAL B C 1
ATOM 1658 O O . VAL B 1 79 ? 11.164 -2.107 5.035 1 97.88 79 VAL B O 1
ATOM 1661 N N . LEU B 1 80 ? 10.898 -4.227 5.551 1 98.62 80 LEU B N 1
ATOM 1662 C CA . LEU B 1 80 ? 10.164 -3.953 6.777 1 98.62 80 LEU B CA 1
ATOM 1663 C C . LEU B 1 80 ? 11.07 -3.322 7.828 1 98.62 80 LEU B C 1
ATOM 1665 O O . LEU B 1 80 ? 10.641 -2.441 8.578 1 98.62 80 LEU B O 1
ATOM 1669 N N . MET B 1 81 ? 12.289 -3.762 7.855 1 98.62 81 MET B N 1
ATOM 1670 C CA . MET B 1 81 ? 13.25 -3.162 8.781 1 98.62 81 MET B CA 1
ATOM 1671 C C . MET B 1 81 ? 13.531 -1.713 8.398 1 98.62 81 MET B C 1
ATOM 1673 O O . MET B 1 81 ? 13.703 -0.862 9.273 1 98.62 81 MET B O 1
ATOM 1677 N N . GLN B 1 82 ? 13.633 -1.455 7.133 1 98.06 82 GLN B N 1
ATOM 1678 C CA . GLN B 1 82 ? 13.812 -0.072 6.699 1 98.06 82 GLN B CA 1
ATOM 1679 C C . GLN B 1 82 ? 12.625 0.791 7.125 1 98.06 82 GLN B C 1
ATOM 1681 O O . GLN B 1 82 ? 12.805 1.943 7.527 1 98.06 82 GLN B O 1
ATOM 1686 N N . ALA B 1 83 ? 11.414 0.237 6.953 1 98.38 83 ALA B N 1
ATOM 1687 C CA . ALA B 1 83 ? 10.219 0.961 7.379 1 98.38 83 ALA B CA 1
ATOM 1688 C C . ALA B 1 83 ? 10.266 1.264 8.875 1 98.38 83 ALA B C 1
ATOM 1690 O O . ALA B 1 83 ? 9.922 2.367 9.305 1 98.38 83 ALA B O 1
ATOM 1691 N N . ILE B 1 84 ? 10.719 0.29 9.664 1 98.44 84 ILE B N 1
ATOM 1692 C CA . ILE B 1 84 ? 10.852 0.473 11.102 1 98.44 84 ILE B CA 1
ATOM 1693 C C . ILE B 1 84 ? 11.859 1.588 11.391 1 98.44 84 ILE B C 1
ATOM 1695 O O . ILE B 1 84 ? 11.578 2.498 12.172 1 98.44 84 ILE B O 1
ATOM 1699 N N . ASP B 1 85 ? 12.953 1.54 10.688 1 98.5 85 ASP B N 1
ATOM 1700 C CA . ASP B 1 85 ? 13.984 2.557 10.867 1 98.5 85 ASP B CA 1
ATOM 1701 C C . ASP B 1 85 ? 13.461 3.943 10.508 1 98.5 85 ASP B C 1
ATOM 1703 O O . ASP B 1 85 ? 13.703 4.914 11.219 1 98.5 85 ASP B O 1
ATOM 1707 N N . ASP B 1 86 ? 12.789 4.023 9.414 1 98.19 86 ASP B N 1
ATOM 1708 C CA . ASP B 1 86 ? 12.242 5.293 8.953 1 98.19 86 ASP B CA 1
ATOM 1709 C C . ASP B 1 86 ? 11.312 5.902 10 1 98.19 86 ASP B C 1
ATOM 1711 O O . ASP B 1 86 ? 11.438 7.082 10.344 1 98.19 86 ASP B O 1
ATOM 1715 N N . LEU B 1 87 ? 10.422 5.117 10.523 1 98.31 87 LEU B N 1
ATOM 1716 C CA . LEU B 1 87 ? 9.406 5.625 11.438 1 98.31 87 LEU B CA 1
ATOM 1717 C C . LEU B 1 87 ? 10.008 5.883 12.82 1 98.31 87 LEU B C 1
ATOM 1719 O O . LEU B 1 87 ? 9.539 6.766 13.547 1 98.31 87 LEU B O 1
ATOM 1723 N N . GLU B 1 88 ? 11.016 5.074 13.148 1 98.19 88 GLU B N 1
ATOM 1724 C CA . GLU B 1 88 ? 11.75 5.344 14.383 1 98.19 88 GLU B CA 1
ATOM 1725 C C . GLU B 1 88 ? 12.438 6.703 14.328 1 98.19 88 GLU B C 1
ATOM 1727 O O . GLU B 1 88 ? 12.406 7.461 15.305 1 98.19 88 GLU B O 1
ATOM 1732 N N . ARG B 1 89 ? 13.008 6.973 13.234 1 97.5 89 ARG B N 1
ATOM 1733 C CA . ARG B 1 89 ? 13.711 8.234 13.055 1 97.5 89 ARG B CA 1
ATOM 1734 C C . ARG B 1 89 ? 12.758 9.422 13.195 1 97.5 89 ARG B C 1
ATOM 1736 O O . ARG B 1 89 ? 13.148 10.477 13.695 1 97.5 89 ARG B O 1
ATOM 1743 N N . LEU B 1 90 ? 11.555 9.242 12.828 1 96.94 90 LEU B N 1
ATOM 1744 C CA . LEU B 1 90 ? 10.555 10.312 12.914 1 96.94 90 LEU B CA 1
ATOM 1745 C C . LEU B 1 90 ? 9.906 10.336 14.289 1 96.94 90 LEU B C 1
ATOM 1747 O O . LEU B 1 90 ? 9.102 11.234 14.578 1 96.94 90 LEU B O 1
ATOM 1751 N N . GLY B 1 91 ? 10.211 9.32 15.086 1 97.25 91 GLY B N 1
ATOM 1752 C CA . GLY B 1 91 ? 9.594 9.227 16.406 1 97.25 91 GLY B CA 1
ATOM 1753 C C . GLY B 1 91 ? 8.148 8.789 16.359 1 97.25 91 GLY B C 1
ATOM 1754 O O . GLY B 1 91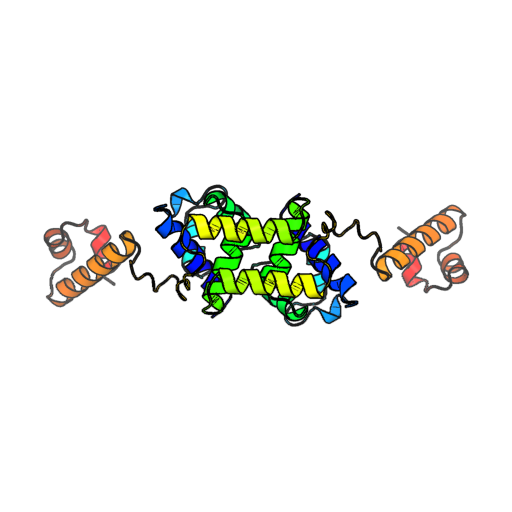 ? 7.375 9.07 17.281 1 97.25 91 GLY B O 1
ATOM 1755 N N . LEU B 1 92 ? 7.762 8.086 15.312 1 97.56 92 LEU B N 1
ATOM 1756 C CA . LEU B 1 92 ? 6.352 7.781 15.094 1 97.56 92 LEU B CA 1
ATOM 1757 C C . LEU B 1 92 ? 6.09 6.285 15.258 1 97.56 92 LEU B C 1
ATOM 1759 O O . LEU B 1 92 ? 4.934 5.859 15.312 1 97.56 92 LEU B O 1
ATOM 1763 N N . ILE B 1 93 ? 7.117 5.504 15.484 1 98.25 93 ILE B N 1
ATOM 1764 C CA . ILE B 1 93 ? 7.031 4.055 15.359 1 98.25 93 ILE B CA 1
ATOM 1765 C C . ILE B 1 93 ? 6.164 3.488 16.484 1 98.25 93 ILE B C 1
ATOM 1767 O O . ILE B 1 93 ? 5.488 2.473 16.312 1 98.25 93 ILE B O 1
ATOM 1771 N N . ASP B 1 94 ? 6.109 4.152 17.625 1 98.25 94 ASP B N 1
ATOM 1772 C CA . ASP B 1 94 ? 5.387 3.631 18.781 1 98.25 94 ASP B CA 1
ATOM 1773 C C . ASP B 1 94 ? 4.168 4.492 19.094 1 98.25 94 ASP B C 1
ATOM 1775 O O . ASP B 1 94 ? 3.625 4.422 20.203 1 98.25 94 ASP B O 1
ATOM 1779 N N . MET B 1 95 ? 3.793 5.328 18.141 1 97.06 95 MET B N 1
ATOM 1780 C CA . MET B 1 95 ? 2.617 6.176 18.297 1 97.06 95 MET B CA 1
ATOM 1781 C C . MET B 1 95 ? 1.455 5.664 17.453 1 97.06 95 MET B C 1
ATOM 1783 O O . MET B 1 95 ? 1.649 5.25 16.312 1 97.06 95 MET B O 1
ATOM 1787 N N . VAL B 1 96 ? 0.298 5.703 18.062 1 95.06 96 VAL B N 1
ATOM 1788 C CA . VAL B 1 96 ? -0.89 5.391 17.281 1 95.06 96 VAL B CA 1
ATOM 1789 C C . VAL B 1 96 ? -1.287 6.602 16.438 1 95.06 96 VAL B C 1
ATOM 1791 O O . VAL B 1 96 ? -1.557 7.68 16.984 1 95.06 96 VAL B O 1
ATOM 1794 N N . PRO B 1 97 ? -1.216 6.422 15.086 1 94 97 PRO B N 1
ATOM 1795 C CA . PRO B 1 97 ? -1.603 7.562 14.25 1 94 97 PRO B CA 1
ATOM 1796 C C . PRO B 1 97 ? -3.062 7.965 14.438 1 94 97 PRO B C 1
A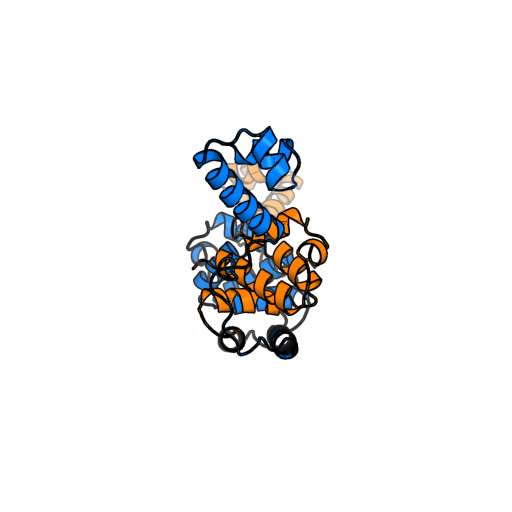TOM 1798 O O . PRO B 1 97 ? -3.877 7.152 14.891 1 94 97 PRO B O 1
ATOM 1801 N N . PRO B 1 98 ? -3.324 9.164 14.117 1 89.44 98 PRO B N 1
ATOM 1802 C CA . PRO B 1 98 ? -4.719 9.602 14.211 1 89.44 98 PRO B CA 1
ATOM 1803 C C . PRO B 1 98 ? -5.637 8.852 13.25 1 89.44 98 PRO B C 1
ATOM 1805 O O . PRO B 1 98 ? -5.207 8.453 12.164 1 89.44 98 PRO B O 1
ATOM 1808 N N . ALA B 1 99 ? -6.895 8.609 13.641 1 78.19 99 ALA B N 1
ATOM 1809 C CA . ALA B 1 99 ? -7.855 7.852 12.852 1 78.19 99 ALA B CA 1
ATOM 1810 C C . ALA B 1 99 ? -8.406 8.695 11.703 1 78.19 99 ALA B C 1
ATOM 1812 O O . ALA B 1 99 ? -8.906 8.148 10.711 1 78.19 99 ALA B O 1
ATOM 1813 N N . SER B 1 100 ? -8.516 9.875 11.828 1 71.62 100 SER B N 1
ATOM 1814 C CA . SER B 1 100 ? -9.07 10.703 10.758 1 71.62 100 SER B CA 1
ATOM 1815 C C . SER B 1 100 ? -8.188 11.914 10.484 1 71.62 100 SER B C 1
ATOM 1817 O O . SER B 1 100 ? -7.469 12.383 11.367 1 71.62 100 SER B O 1
ATOM 1819 N N . ALA B 1 101 ? -7.98 12.07 9.133 1 60.59 101 ALA B N 1
ATOM 1820 C CA . ALA B 1 101 ? -7.258 13.281 8.758 1 60.59 101 ALA B CA 1
ATOM 1821 C C . ALA B 1 101 ? -7.855 14.508 9.438 1 60.59 101 ALA B C 1
ATOM 1823 O O . ALA B 1 101 ? -7.152 15.492 9.688 1 60.59 101 ALA B O 1
ATOM 1824 N N . GLN B 1 102 ? -9.18 14.453 9.508 1 55.78 102 GLN B N 1
ATOM 1825 C CA . GLN B 1 102 ? -9.891 15.594 10.07 1 55.78 102 GLN B CA 1
ATOM 1826 C C . GLN B 1 102 ? -9.5 15.836 11.523 1 55.78 102 GLN B C 1
ATOM 1828 O O . GLN B 1 102 ? -9.742 16.906 12.07 1 55.78 102 GLN B O 1
ATOM 1833 N N . SER B 1 103 ? -9.289 14.766 12.102 1 48.44 103 SER B N 1
ATOM 1834 C CA . SER B 1 103 ? -9.062 15.031 13.523 1 48.44 103 SER B CA 1
ATOM 1835 C C . SER B 1 103 ? -7.867 15.953 13.734 1 48.44 103 SER B C 1
ATOM 1837 O O . SER B 1 103 ? -7.586 16.359 14.859 1 48.44 103 SER B O 1
ATOM 1839 N N . THR B 1 104 ? -6.988 15.852 12.852 1 43.34 104 THR B N 1
ATOM 1840 C CA . THR B 1 104 ? -6.082 16.984 12.984 1 43.34 104 THR B CA 1
ATOM 1841 C C . THR B 1 104 ? -6.785 18.281 12.609 1 43.34 104 THR B C 1
ATOM 1843 O O . THR B 1 104 ? -7.137 18.5 11.453 1 43.34 104 THR B O 1
ATOM 1846 N N . ASP B 1 105 ? -7.66 18.625 13.391 1 41.94 105 ASP B N 1
ATOM 1847 C CA . ASP B 1 105 ? -8.578 19.766 13.398 1 41.94 105 ASP B CA 1
ATOM 1848 C C . ASP B 1 105 ? -8.008 20.938 12.609 1 41.94 105 ASP B C 1
ATOM 1850 O O . ASP B 1 105 ? -8.477 22.062 12.734 1 41.94 105 ASP B O 1
ATOM 1854 N N . SER B 1 106 ? -6.754 21 12.352 1 42.22 106 SER B N 1
ATOM 1855 C CA . SER B 1 106 ? -6.457 22.375 11.953 1 42.22 106 SER B CA 1
ATOM 1856 C C . SER B 1 106 ? -6.996 22.672 10.555 1 42.22 106 SER B C 1
ATOM 1858 O O . SER B 1 106 ? -6.609 22.016 9.586 1 42.22 106 SER B O 1
ATOM 1860 N N . PRO B 1 107 ? -8.258 23.031 10.461 1 42.25 107 PRO B N 1
ATOM 1861 C CA . PRO B 1 107 ? -8.727 23.469 9.141 1 42.25 107 PRO B CA 1
ATOM 1862 C C . PRO B 1 107 ? -7.605 24.047 8.281 1 42.25 107 PRO B C 1
ATOM 1864 O O . PRO B 1 107 ? -6.633 24.594 8.812 1 42.25 107 PRO B O 1
ATOM 1867 N N . HIS B 1 108 ? -7.371 23.547 7.195 1 46.56 108 HIS B N 1
ATOM 1868 C CA . HIS B 1 108 ? -6.449 24.281 6.336 1 46.56 108 HIS B CA 1
ATOM 1869 C C . HIS B 1 108 ? -6.5 25.781 6.629 1 46.56 108 HIS B C 1
ATOM 1871 O O . HIS B 1 108 ? -7.574 26.328 6.848 1 46.56 108 HIS B O 1
ATOM 1877 N N . PRO B 1 109 ? -5.434 26.344 6.836 1 49.5 109 PRO B N 1
ATOM 1878 C CA . PRO B 1 109 ? -5.484 27.766 7.203 1 49.5 109 PRO B CA 1
ATOM 1879 C C . PRO B 1 109 ? -6.441 28.562 6.328 1 49.5 109 PRO B C 1
ATOM 1881 O O . PRO B 1 109 ? -7.184 29.406 6.832 1 49.5 109 PRO B O 1
ATOM 1884 N N . THR B 1 110 ? -6.523 28.172 5.148 1 53.44 110 THR B N 1
ATOM 1885 C CA . THR B 1 110 ? -7.41 28.922 4.27 1 53.44 110 THR B CA 1
ATOM 1886 C C . THR B 1 110 ? -8.867 28.562 4.539 1 53.44 110 THR B C 1
ATOM 1888 O O . THR B 1 110 ? -9.734 29.438 4.582 1 53.44 110 THR B O 1
ATOM 1891 N N . SER B 1 111 ? -9.023 27.281 4.84 1 58.25 111 SER B N 1
ATOM 1892 C CA . SER B 1 111 ? -10.406 26.891 5.105 1 58.25 111 SER B CA 1
ATOM 1893 C C . SER B 1 111 ? -10.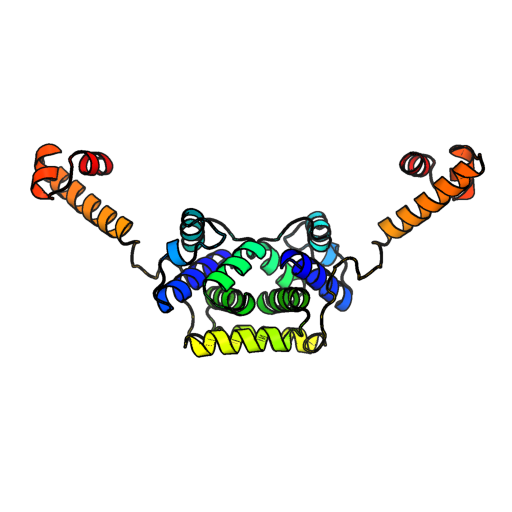875 27.391 6.461 1 58.25 111 SER B C 1
ATOM 1895 O O . SER B 1 111 ? -12.031 27.781 6.621 1 58.25 111 SER B O 1
ATOM 1897 N N . ALA B 1 112 ? -9.984 27.344 7.414 1 56.06 112 ALA B N 1
ATOM 1898 C CA . ALA B 1 112 ? -10.305 27.922 8.719 1 56.06 112 ALA B CA 1
ATOM 1899 C C . ALA B 1 112 ? -10.586 29.422 8.609 1 56.06 112 ALA B C 1
ATOM 1901 O O . ALA B 1 112 ? -11.531 29.922 9.219 1 56.06 112 ALA B O 1
ATOM 1902 N N . ARG B 1 113 ? -9.695 30.078 7.898 1 65.69 113 ARG B N 1
ATOM 1903 C CA . ARG B 1 113 ? -9.922 31.5 7.668 1 65.69 113 ARG B CA 1
ATOM 1904 C C . ARG B 1 113 ? -11.234 31.734 6.938 1 65.69 113 ARG B C 1
ATOM 1906 O O . ARG B 1 113 ? -11.992 32.656 7.281 1 65.69 113 ARG B O 1
ATOM 1913 N N . ALA B 1 114 ? -11.469 30.766 5.961 1 71.81 114 ALA B N 1
ATOM 1914 C CA . ALA B 1 114 ? -12.711 30.891 5.203 1 71.81 114 ALA B CA 1
ATOM 1915 C C . ALA B 1 114 ? -13.922 30.578 6.078 1 71.81 114 ALA B C 1
ATOM 1917 O O . ALA B 1 114 ? -14.945 31.25 5.988 1 71.81 114 ALA B O 1
ATOM 1918 N N . ALA B 1 115 ? -13.766 29.594 6.883 1 71.5 115 ALA B N 1
ATOM 1919 C CA . ALA B 1 115 ? -14.859 29.266 7.789 1 71.5 115 ALA B CA 1
ATOM 1920 C C . ALA B 1 115 ? -15.109 30.391 8.781 1 71.5 115 ALA B C 1
ATOM 1922 O O . ALA B 1 115 ? -16.25 30.719 9.086 1 71.5 115 ALA B O 1
ATOM 1923 N N . LEU B 1 116 ? -14.008 30.906 9.305 1 74.06 116 LEU B N 1
ATOM 1924 C CA . LEU B 1 116 ? -14.125 32.062 10.203 1 74.06 116 LEU B CA 1
ATOM 1925 C C . LEU B 1 116 ? -14.766 33.25 9.484 1 74.06 116 LEU B C 1
ATOM 1927 O O . LEU B 1 116 ? -15.664 33.875 10.031 1 74.06 116 LEU B O 1
ATOM 1931 N N . THR B 1 117 ? -14.18 33.469 8.297 1 80 117 THR B N 1
ATOM 1932 C CA . THR B 1 117 ? -14.727 34.562 7.512 1 80 117 THR B CA 1
ATOM 1933 C C . THR B 1 117 ? -16.203 34.312 7.203 1 80 117 THR B C 1
ATOM 1935 O O . THR B 1 117 ? -17.016 35.25 7.289 1 80 117 THR B O 1
ATOM 1938 N N . ARG B 1 118 ? -16.562 33.125 6.91 1 85.19 118 ARG B N 1
ATOM 1939 C CA . ARG B 1 118 ? -17.969 32.781 6.641 1 85.19 118 ARG B CA 1
ATOM 1940 C C . ARG B 1 118 ? -18.828 33 7.875 1 85.19 118 ARG B C 1
ATOM 1942 O O . ARG B 1 118 ? -19.906 33.562 7.789 1 85.19 118 ARG B O 1
ATOM 1949 N N . SER B 1 119 ? -18.328 32.438 8.922 1 84.75 119 SER B N 1
ATOM 1950 C CA . SER B 1 119 ? -19.078 32.625 10.156 1 84.75 119 SER B CA 1
ATOM 1951 C C . SER B 1 119 ? -19.281 34.094 10.469 1 84.75 119 SER B C 1
ATOM 1953 O O . SER B 1 119 ? -20.375 34.5 10.867 1 84.75 119 SER B O 1
ATOM 1955 N N . GLN B 1 120 ? -18.219 34.906 10.305 1 86.69 120 GLN B N 1
ATOM 1956 C CA . GLN B 1 120 ? -18.266 36.344 10.578 1 86.69 120 GLN B CA 1
ATOM 1957 C C . GLN B 1 120 ? -19.203 37.031 9.609 1 86.69 120 GLN B C 1
ATOM 1959 O O . GLN B 1 120 ? -20 37.906 10.016 1 86.69 120 GLN B O 1
ATOM 1964 N N . VAL B 1 121 ? -19.172 36.594 8.352 1 89.44 121 VAL B N 1
ATOM 1965 C CA . VAL B 1 121 ? -20.031 37.188 7.324 1 89.44 121 VAL B CA 1
ATOM 1966 C C . VAL B 1 121 ? -21.484 36.875 7.637 1 89.44 121 VAL B C 1
ATOM 1968 O O . VAL B 1 121 ? -22.344 37.781 7.578 1 89.44 121 VAL B O 1
ATOM 1971 N N . GLN B 1 122 ? -21.766 35.688 8.07 1 89.69 122 GLN B N 1
ATOM 1972 C CA . GLN B 1 122 ? -23.141 35.281 8.352 1 89.69 122 GLN B CA 1
ATOM 1973 C C . GLN B 1 122 ? -23.672 36 9.602 1 89.69 122 GLN B C 1
ATOM 1975 O O . GLN B 1 122 ? -24.844 36.375 9.648 1 89.69 122 GLN B O 1
ATOM 1980 N N . GLU B 1 123 ? -22.844 36.188 10.555 1 89.94 123 GLU B N 1
ATOM 1981 C CA . GLU B 1 123 ? -23.234 36.875 11.773 1 89.94 123 GLU B CA 1
ATOM 1982 C C . GLU B 1 123 ? -23.578 38.344 11.5 1 89.94 123 GLU B C 1
ATOM 1984 O O . GLU B 1 123 ? -24.594 38.844 11.992 1 89.94 123 GLU B O 1
ATOM 1989 N N . LEU B 1 124 ? -22.766 38.969 10.664 1 90.62 124 LEU B N 1
ATOM 1990 C CA . LEU B 1 124 ? -22.984 40.375 10.336 1 90.62 124 LEU B CA 1
ATOM 1991 C C . LEU B 1 124 ? -24.203 40.531 9.438 1 90.62 124 LEU B C 1
ATOM 1993 O O . LEU B 1 124 ? -24.969 41.5 9.57 1 90.62 124 LEU B O 1
ATOM 1997 N N . LYS B 1 125 ? -24.344 39.5 8.602 1 89.69 125 LYS B N 1
ATOM 1998 C CA . LYS B 1 125 ? -25.547 39.469 7.777 1 89.69 125 LYS B CA 1
ATOM 1999 C C . LYS B 1 125 ? -26.797 39.375 8.648 1 89.69 125 LYS B C 1
ATOM 2001 O O . LYS B 1 125 ? -27.766 40.125 8.414 1 89.69 125 LYS B O 1
ATOM 2006 N N . LYS B 1 126 ? -26.719 38.594 9.562 1 90 126 LYS B N 1
ATOM 2007 C CA . LYS B 1 126 ? -27.844 38.438 10.477 1 90 126 LYS B CA 1
ATOM 2008 C C . LYS B 1 126 ? -28.141 39.719 11.234 1 90 126 LYS B C 1
ATOM 2010 O O . LYS B 1 126 ? -29.281 40 11.609 1 90 126 LYS B O 1
ATOM 2015 N N . ARG B 1 127 ? -27.141 40.562 11.469 1 90.38 127 ARG B N 1
ATOM 2016 C CA . ARG B 1 127 ? -27.281 41.812 12.18 1 90.38 127 ARG B CA 1
ATOM 2017 C C . ARG B 1 127 ? -27.844 42.906 11.266 1 90.38 127 ARG B C 1
ATOM 2019 O O . ARG B 1 127 ? -28.109 44.031 11.711 1 90.38 127 ARG B O 1
ATOM 2026 N N . GLY B 1 128 ? -27.969 42.5 9.883 1 89.62 128 GLY B N 1
ATOM 2027 C CA . GLY B 1 128 ? -28.656 43.406 8.977 1 89.62 128 GLY B CA 1
ATOM 2028 C C . GLY B 1 128 ? -27.703 44.25 8.148 1 89.62 128 GLY B C 1
ATOM 2029 O O . GLY B 1 128 ? -28.125 45.219 7.5 1 89.62 128 GLY B O 1
ATOM 2030 N N . LEU B 1 129 ? -26.469 44 8.18 1 91.69 129 LEU B N 1
ATOM 2031 C CA . LEU B 1 129 ? -25.5 44.781 7.418 1 91.69 129 LEU B CA 1
ATOM 2032 C C . LEU B 1 129 ? -25.531 44.375 5.945 1 91.69 129 LEU B C 1
ATOM 2034 O O . LEU B 1 129 ? -25.859 43.25 5.613 1 91.69 129 LEU B O 1
ATOM 2038 N N . THR B 1 130 ? -25.234 45.312 5.035 1 91.56 130 THR B N 1
ATOM 2039 C CA . THR B 1 130 ? -25.125 45.031 3.602 1 91.56 130 THR B CA 1
ATOM 2040 C C . THR B 1 130 ? -23.781 44.406 3.264 1 91.56 130 THR B C 1
ATOM 2042 O O . THR B 1 130 ? -22.859 44.438 4.086 1 91.56 130 THR B O 1
ATOM 2045 N N . GLN B 1 131 ? -23.641 43.844 2.064 1 93.44 131 GLN B N 1
ATOM 2046 C CA . GLN B 1 131 ? -22.391 43.219 1.609 1 93.44 131 GLN B CA 1
ATOM 2047 C C . GLN B 1 131 ? -21.234 44.219 1.654 1 93.44 131 GLN B C 1
ATOM 2049 O O . GLN B 1 131 ? -20.125 43.875 2.02 1 93.44 131 GLN B O 1
ATOM 2054 N N . VAL B 1 132 ? -21.562 45.531 1.288 1 93.38 132 VAL B N 1
ATOM 2055 C CA . VAL B 1 132 ? -20.547 46.562 1.25 1 93.38 132 VAL B CA 1
ATOM 2056 C C . VAL B 1 132 ? -20.078 46.875 2.668 1 93.38 132 VAL B C 1
ATOM 2058 O O . VAL B 1 132 ? -18.875 47.031 2.908 1 93.38 132 VAL B O 1
ATOM 2061 N N . GLN B 1 133 ? -20.953 46.906 3.604 1 93.06 133 GLN B N 1
ATOM 2062 C CA . GLN B 1 133 ? -20.641 47.188 5 1 93.06 133 GLN B CA 1
ATOM 2063 C C . GLN B 1 133 ? -19.812 46.062 5.609 1 93.06 133 GLN B C 1
ATOM 2065 O O . GLN B 1 133 ? -18.859 46.312 6.344 1 93.06 133 GLN B O 1
ATOM 2070 N N . VAL B 1 134 ? -20.172 44.812 5.32 1 94 134 VAL B N 1
ATOM 2071 C CA . VAL B 1 134 ? -19.469 43.625 5.828 1 94 134 VAL B CA 1
ATOM 2072 C C . VAL B 1 134 ? -18.047 43.594 5.281 1 94 134 VAL B C 1
ATOM 2074 O O . VAL B 1 134 ? -17.094 43.312 6.02 1 94 134 VAL B O 1
ATOM 2077 N N . ALA B 1 135 ? -17.906 43.969 4.082 1 93 135 ALA B N 1
ATOM 2078 C CA . ALA B 1 135 ? -16.578 44.031 3.455 1 93 135 ALA B CA 1
ATOM 2079 C C . ALA B 1 135 ? -15.688 45.031 4.152 1 93 135 ALA B C 1
ATOM 2081 O O . ALA B 1 135 ? -14.516 44.781 4.41 1 93 135 ALA B O 1
ATOM 2082 N N . ARG B 1 136 ? -16.312 46.156 4.41 1 91.62 136 ARG B N 1
ATOM 2083 C CA . ARG B 1 136 ? -15.586 47.219 5.082 1 91.62 136 ARG B CA 1
ATOM 2084 C C . ARG B 1 136 ? -15.203 46.812 6.504 1 91.62 136 ARG B C 1
ATOM 2086 O O . ARG B 1 136 ? -14.062 47.031 6.926 1 91.62 136 ARG B O 1
ATOM 2093 N N . ASP B 1 137 ? -16.094 46.188 7.238 1 89.69 137 ASP B N 1
ATOM 2094 C CA . ASP B 1 137 ? -15.898 45.844 8.641 1 89.69 137 ASP B CA 1
ATOM 2095 C C . ASP B 1 137 ? -14.859 44.719 8.789 1 89.69 137 ASP B C 1
ATOM 2097 O O . ASP B 1 137 ? -14.07 44.75 9.742 1 89.69 137 ASP B O 1
ATOM 2101 N N . LEU B 1 138 ? -14.906 43.75 7.898 1 90.12 138 LEU B N 1
ATOM 2102 C CA . LEU B 1 138 ? -14.039 42.594 8.008 1 90.12 138 LEU B CA 1
ATOM 2103 C C . LEU B 1 138 ? -12.711 42.812 7.285 1 90.12 138 LEU B C 1
ATOM 2105 O O . LEU B 1 138 ? -11.766 42.062 7.449 1 90.12 138 LEU B O 1
ATOM 2109 N N . GLY B 1 139 ? -12.688 43.969 6.496 1 89.38 139 GLY B N 1
ATOM 2110 C CA . GLY B 1 139 ? -11.477 44.25 5.742 1 89.38 139 GLY B CA 1
ATOM 2111 C C . GLY B 1 139 ? -11.219 43.281 4.609 1 89.38 139 GLY B C 1
ATOM 2112 O O . GLY B 1 139 ? -10.07 42.906 4.352 1 89.38 139 GLY B O 1
ATOM 2113 N N . VAL B 1 140 ? -12.172 42.75 4.078 1 89.06 140 VAL B N 1
ATOM 2114 C CA . VAL B 1 140 ? -12.039 41.812 2.967 1 89.06 140 VAL B CA 1
ATOM 2115 C C . VAL B 1 140 ? -12.758 42.344 1.738 1 89.06 140 VAL B C 1
ATOM 2117 O O . VAL B 1 140 ? -13.664 43.188 1.859 1 89.06 140 VAL B O 1
ATOM 2120 N N . PRO B 1 141 ? -12.367 41.906 0.489 1 86.94 141 PRO B N 1
ATOM 2121 C CA . PRO B 1 141 ? -13.039 42.406 -0.722 1 86.94 141 PRO B CA 1
ATOM 2122 C C . PRO B 1 141 ? -14.5 41.969 -0.796 1 86.94 141 PRO B C 1
ATOM 2124 O O . PRO B 1 141 ? -14.867 40.906 -0.276 1 86.94 141 PRO B O 1
ATOM 2127 N N . ARG B 1 142 ? -15.305 42.75 -1.388 1 88.88 142 ARG B N 1
ATOM 2128 C CA . ARG B 1 142 ? -16.719 42.469 -1.579 1 88.88 142 ARG B CA 1
ATOM 2129 C C . ARG B 1 142 ? -16.922 41.125 -2.262 1 88.88 142 ARG B C 1
ATOM 2131 O O . ARG B 1 142 ? -17.906 40.438 -1.997 1 88.88 142 ARG B O 1
ATOM 2138 N N . SER B 1 143 ? -16.047 40.75 -3.086 1 89.06 143 SER B N 1
ATOM 2139 C CA . SER B 1 143 ? -16.156 39.469 -3.797 1 89.06 143 SER B CA 1
ATOM 2140 C C . SER B 1 143 ? -16.031 38.312 -2.84 1 89.06 143 SER B C 1
ATOM 2142 O O . SER B 1 143 ? -16.703 37.281 -3.014 1 89.06 143 SER B O 1
ATOM 2144 N N . THR B 1 144 ? -15.219 38.406 -1.932 1 87.25 144 THR B N 1
ATOM 2145 C CA . THR B 1 144 ? -15.07 37.406 -0.897 1 87.25 144 THR B CA 1
ATOM 2146 C C . THR B 1 144 ? -16.344 37.281 -0.063 1 87.25 144 THR B C 1
ATOM 2148 O O . THR B 1 144 ? -16.797 36.188 0.265 1 87.25 144 THR B O 1
ATOM 2151 N N . VAL B 1 145 ? -16.922 38.438 0.3 1 89.19 145 VAL B N 1
ATOM 2152 C CA . VAL B 1 145 ? -18.172 38.469 1.059 1 89.19 145 VAL B CA 1
ATOM 2153 C C . VAL B 1 145 ? -19.297 37.844 0.245 1 89.19 145 VAL B C 1
ATOM 2155 O O . VAL B 1 145 ? -20.094 37.062 0.779 1 89.19 145 VAL B O 1
ATOM 2158 N N . GLN B 1 146 ? -19.328 38.094 -0.986 1 88.06 146 GLN B N 1
ATOM 2159 C CA . GLN B 1 146 ? -20.359 37.562 -1.882 1 88.06 146 GLN B CA 1
ATOM 2160 C C . GLN B 1 146 ? -20.328 36.062 -1.909 1 88.06 146 GLN B C 1
ATOM 2162 O O . GLN B 1 146 ? -21.375 35.406 -1.966 1 88.06 146 GLN B O 1
ATOM 2167 N N . ARG B 1 147 ? -19.156 35.469 -1.816 1 84.94 147 ARG B N 1
ATOM 2168 C CA . ARG B 1 147 ? -18.969 34 -1.854 1 84.94 147 ARG B CA 1
ATOM 2169 C C . ARG B 1 147 ? -19.609 33.344 -0.64 1 84.94 147 ARG B C 1
ATOM 2171 O O . ARG B 1 147 ? -20.094 32.219 -0.726 1 84.94 147 ARG B O 1
ATOM 2178 N N . HIS B 1 148 ? -19.625 34.094 0.43 1 84.75 148 HIS B N 1
ATOM 2179 C CA . HIS B 1 148 ? -20.094 33.5 1.682 1 84.75 148 HIS B CA 1
ATOM 2180 C C . HIS B 1 148 ? -21.484 34.031 2.045 1 84.75 148 HIS B C 1
ATOM 2182 O O . HIS B 1 148 ? -21.969 33.812 3.15 1 84.75 148 HIS B O 1
ATOM 2188 N N . TRP B 1 149 ? -22.016 34.781 1.124 1 84.12 149 TRP B N 1
ATOM 2189 C CA . TRP B 1 149 ? -23.266 35.5 1.4 1 84.12 149 TRP B CA 1
ATOM 2190 C C . TRP B 1 149 ? -24.453 34.562 1.262 1 84.12 149 TRP B C 1
ATOM 2192 O O . TRP B 1 149 ? -25.547 34.844 1.767 1 84.12 149 TRP B O 1
ATOM 2202 N N . ARG B 1 150 ? -24.203 33.281 0.732 1 73.44 150 ARG B N 1
ATOM 2203 C CA . ARG B 1 150 ? -25.375 32.438 0.529 1 73.44 150 ARG B CA 1
ATOM 2204 C C . ARG B 1 150 ? -25.906 31.922 1.859 1 73.44 150 ARG B C 1
ATOM 2206 O O . ARG B 1 150 ? -25.172 31.828 2.84 1 73.44 150 ARG B O 1
#

Sequence (300 aa):
MSIQDGFAAALRWIRVTKELTQKDVSGTVAASHVSQLEAGKTSPTVKVAGDLALALGLSPSALLAAAAASDLGATPRAVLMQAIDDLERLGLIDMVPPASAQSTDSPHPTSARAALTRSQVQELKKRGLTQVQVARDLGVPRSTVQRHWRMSIQDGFAAALRWIRVTKELTQKDVSGTVAASHVSQLEAGKTSPTVKVAGDLALALGLSPSALLAAAAASDLGATPRAVLMQAIDDLERLGLIDMVPPASAQSTDSPHPTSARAALTRSQVQELKKRGLTQVQVARDLGVPRSTVQRHWR